Protein AF-A0A1I0A773-F1 (afdb_monomer)

Mean predicted aligned error: 16.77 Å

pLDDT: mean 76.33, std 16.15, range [25.16, 93.44]

Nearest PDB structures (foldseek):
  2jqq-assembly1_A  TM=3.056E-01  e=2.106E+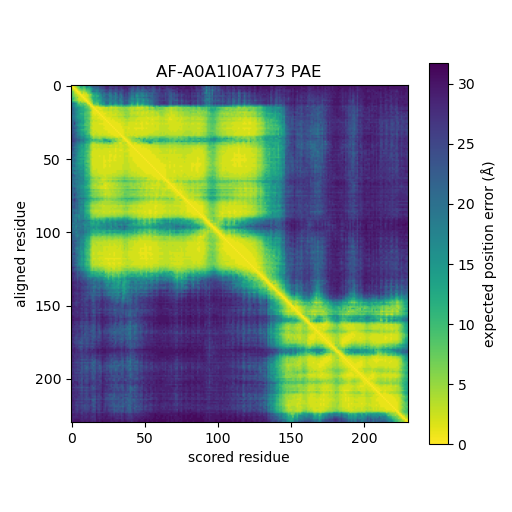00  Saccharomyces cerevisiae
  2w0g-assembly1_A  TM=3.423E-01  e=4.350E+00  Homo sapiens

Foldseek 3Di:
DDDDDDVVVVVLCQAQVSLCVQAAVLLVVLLLCCVAPVVDDRVLSSLLSVLVSLLLVLLCVVVVNPRSRPDDPVSVVVDDPVSLCCSLFPFDDDPDPPDDTDTDDPVSSVSSVVSVVSSVVSVVV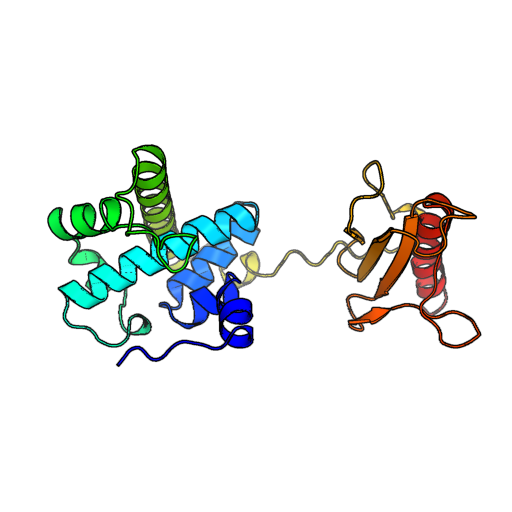CVVQVPDPVHDPVVRSPRPQQPPDQALVPFDDDDDDDCWDDTSQAKIWHWDQDPPPPQHRIWIWMDGNVVRGTDADPVRHGDTHHDPVVVSVVVSVVSVVVNVVD

Structure (mmCIF, N/CA/C/O backbone):
data_AF-A0A1I0A773-F1
#
_entry.id   AF-A0A1I0A773-F1
#
loop_
_atom_site.group_PDB
_atom_site.id
_atom_site.type_symbol
_atom_site.label_atom_id
_atom_site.label_alt_id
_atom_site.label_comp_id
_atom_site.label_asym_id
_atom_site.label_entity_id
_atom_site.label_seq_id
_atom_site.pdbx_PDB_ins_code
_atom_site.Cartn_x
_atom_site.Cartn_y
_atom_site.Cartn_z
_atom_site.occupancy
_atom_site.B_iso_or_equiv
_atom_site.auth_seq_id
_atom_site.auth_comp_id
_atom_site.auth_asym_id
_atom_site.auth_atom_id
_atom_site.pdbx_PDB_model_num
ATOM 1 N N . MET A 1 1 ? -1.274 -23.718 20.317 1.00 25.16 1 MET A N 1
ATOM 2 C CA . MET A 1 1 ? -0.763 -24.285 19.048 1.00 25.16 1 MET A CA 1
ATOM 3 C C . MET A 1 1 ? -0.714 -23.159 18.029 1.00 25.16 1 MET A C 1
ATOM 5 O O . MET A 1 1 ? -1.764 -22.684 17.625 1.00 25.16 1 MET A O 1
ATOM 9 N N . GLY A 1 2 ? 0.477 -22.640 17.722 1.00 28.80 2 GLY A N 1
ATOM 10 C CA . GLY A 1 2 ? 0.624 -21.573 16.731 1.00 28.80 2 GLY A CA 1
ATOM 11 C C . GLY A 1 2 ? 0.658 -22.174 15.332 1.00 28.80 2 GLY A C 1
ATOM 12 O O . GLY A 1 2 ? 1.587 -22.912 15.022 1.00 28.80 2 GLY A O 1
ATOM 13 N N . ILE A 1 3 ? -0.353 -21.889 14.514 1.00 32.62 3 ILE A N 1
ATOM 14 C CA . ILE A 1 3 ? -0.334 -22.192 13.080 1.00 32.62 3 ILE A CA 1
ATOM 15 C C . ILE A 1 3 ? 0.637 -21.190 12.452 1.00 32.62 3 ILE A C 1
ATOM 17 O O . ILE A 1 3 ? 0.385 -19.984 12.466 1.00 32.62 3 ILE A O 1
ATOM 21 N N . TYR A 1 4 ? 1.787 -21.667 11.982 1.00 35.19 4 TYR A N 1
ATOM 22 C CA . TYR A 1 4 ? 2.757 -20.829 11.284 1.00 35.19 4 TYR A CA 1
ATOM 23 C C . TYR A 1 4 ? 2.547 -20.965 9.782 1.00 35.19 4 TYR A C 1
ATOM 25 O O . TYR A 1 4 ? 2.546 -22.072 9.252 1.00 35.19 4 TYR A O 1
ATOM 33 N N . LEU A 1 5 ? 2.392 -19.819 9.124 1.00 29.19 5 LEU A N 1
ATOM 34 C CA . LEU A 1 5 ? 2.412 -19.703 7.673 1.00 29.19 5 LEU A CA 1
ATOM 35 C C . LEU A 1 5 ? 3.802 -20.099 7.142 1.00 29.19 5 LEU A C 1
ATOM 37 O O . LEU A 1 5 ? 4.825 -19.671 7.689 1.00 29.19 5 LEU A O 1
ATOM 41 N N . SER A 1 6 ? 3.820 -20.898 6.080 1.00 37.56 6 SER A N 1
ATOM 42 C CA . SER A 1 6 ? 5.001 -21.311 5.311 1.00 37.56 6 SER A CA 1
ATOM 43 C C . SER A 1 6 ? 5.804 -20.111 4.772 1.00 37.56 6 SER A C 1
ATOM 45 O O . SER A 1 6 ? 5.305 -18.987 4.692 1.00 37.56 6 SER A O 1
ATOM 47 N N . GLU A 1 7 ? 7.068 -20.308 4.374 1.00 36.97 7 GLU A N 1
ATOM 48 C CA . GLU A 1 7 ? 7.896 -19.224 3.806 1.00 36.97 7 GLU A CA 1
ATOM 49 C C . GLU A 1 7 ? 7.312 -18.616 2.516 1.00 36.97 7 GLU A C 1
ATOM 51 O O . GLU A 1 7 ? 7.530 -17.432 2.233 1.00 36.97 7 GLU A O 1
ATOM 56 N N . GLU A 1 8 ? 6.536 -19.392 1.757 1.00 37.19 8 GLU A N 1
ATOM 57 C CA . GLU A 1 8 ? 5.794 -18.921 0.583 1.00 37.19 8 GLU A CA 1
ATOM 58 C C . GLU A 1 8 ? 4.617 -18.026 0.986 1.00 37.19 8 GLU A C 1
ATOM 60 O O . GLU A 1 8 ? 4.485 -16.914 0.468 1.00 37.19 8 GLU A O 1
ATOM 65 N N . GLU A 1 9 ? 3.846 -18.409 2.006 1.00 34.59 9 GLU A N 1
ATOM 66 C CA . GLU A 1 9 ? 2.805 -17.554 2.591 1.00 34.59 9 GLU A CA 1
ATOM 67 C C . GLU A 1 9 ? 3.395 -16.293 3.252 1.00 34.59 9 GLU A C 1
ATOM 69 O O . GLU A 1 9 ? 2.822 -15.205 3.165 1.00 34.59 9 GLU A O 1
ATOM 74 N N . ALA A 1 10 ? 4.595 -16.380 3.835 1.00 33.66 10 ALA A N 1
ATOM 75 C CA . ALA A 1 10 ? 5.319 -15.238 4.391 1.00 33.66 10 ALA A CA 1
ATOM 76 C C . ALA A 1 10 ? 5.860 -14.271 3.317 1.00 33.66 10 ALA A C 1
ATOM 78 O O . ALA A 1 10 ? 6.050 -13.084 3.610 1.00 33.66 10 ALA A O 1
ATOM 79 N N . LYS A 1 11 ? 6.106 -14.746 2.084 1.00 38.84 11 LYS A N 1
ATOM 80 C CA . LYS A 1 11 ? 6.424 -13.905 0.913 1.00 38.84 11 LYS A CA 1
ATOM 81 C C . LYS A 1 11 ? 5.170 -13.248 0.337 1.00 38.84 11 LYS A C 1
ATOM 83 O O . LYS A 1 11 ? 5.225 -12.063 0.006 1.00 38.84 11 LYS A O 1
ATOM 88 N N . ILE A 1 12 ? 4.044 -13.963 0.299 1.00 39.88 12 ILE A N 1
ATOM 89 C CA . ILE A 1 12 ? 2.732 -13.410 -0.068 1.00 39.88 12 ILE A CA 1
ATOM 90 C C . ILE A 1 12 ? 2.338 -12.316 0.948 1.00 39.88 12 ILE A C 1
ATOM 92 O O . ILE A 1 12 ? 2.027 -11.199 0.556 1.00 39.88 12 ILE A O 1
ATOM 96 N N . SER A 1 13 ? 2.518 -12.520 2.253 1.00 43.03 13 SER A N 1
ATOM 97 C CA . SER A 1 13 ? 2.132 -11.577 3.327 1.00 43.03 13 SER A CA 1
ATOM 98 C C . SER A 1 13 ? 2.788 -10.167 3.302 1.00 43.03 13 SER A C 1
ATOM 100 O O . SER A 1 13 ? 2.460 -9.312 4.126 1.00 43.03 13 SER A O 1
ATOM 102 N N . ARG A 1 14 ? 3.726 -9.880 2.381 1.00 52.16 14 ARG A N 1
ATOM 103 C CA . ARG A 1 14 ? 4.545 -8.644 2.369 1.00 52.16 14 ARG A CA 1
ATOM 104 C C . ARG A 1 14 ? 4.164 -7.593 1.324 1.00 52.16 14 ARG A C 1
ATOM 106 O O . ARG A 1 14 ? 4.843 -6.571 1.245 1.00 52.16 14 ARG A O 1
ATOM 113 N N . THR A 1 15 ? 3.128 -7.799 0.517 1.00 67.31 15 THR A N 1
ATOM 114 C CA . THR A 1 15 ? 2.673 -6.777 -0.444 1.00 67.31 15 THR A CA 1
ATOM 115 C C . THR A 1 15 ? 1.497 -5.986 0.123 1.00 67.31 15 THR A C 1
ATOM 117 O O . THR A 1 15 ? 0.734 -6.491 0.945 1.00 67.31 15 THR A O 1
ATOM 120 N N . ILE A 1 16 ? 1.339 -4.734 -0.320 1.00 74.56 16 ILE A N 1
ATOM 121 C CA . ILE A 1 16 ? 0.194 -3.889 0.057 1.00 74.56 16 ILE A CA 1
ATOM 122 C C . ILE A 1 16 ? -1.116 -4.627 -0.247 1.00 74.56 16 ILE A C 1
ATOM 124 O O . ILE A 1 16 ? -1.954 -4.742 0.637 1.00 74.56 16 ILE A O 1
ATOM 128 N N . THR A 1 17 ? -1.229 -5.217 -1.443 1.00 75.00 17 THR A N 1
ATOM 129 C CA . THR A 1 17 ? -2.396 -5.980 -1.910 1.00 75.00 17 THR A CA 1
ATOM 130 C C . THR A 1 17 ? -2.796 -7.107 -0.958 1.00 75.00 17 THR A C 1
ATOM 132 O O . THR A 1 17 ? -3.974 -7.241 -0.630 1.00 75.00 17 THR A O 1
ATOM 135 N N . ASN A 1 18 ? -1.822 -7.878 -0.469 1.00 76.62 18 ASN A N 1
ATOM 136 C CA . ASN A 1 18 ? -2.086 -9.022 0.403 1.00 76.62 18 ASN A CA 1
ATOM 137 C C . ASN A 1 18 ? -2.428 -8.602 1.833 1.00 76.62 18 ASN A C 1
ATOM 139 O O . ASN A 1 18 ? -3.204 -9.277 2.493 1.00 76.62 18 ASN A O 1
ATOM 143 N N . ILE A 1 19 ? -1.908 -7.468 2.311 1.00 78.12 19 ILE A N 1
ATOM 144 C CA . ILE A 1 19 ? -2.363 -6.919 3.593 1.00 78.12 19 ILE A CA 1
ATOM 145 C C . ILE A 1 19 ? -3.785 -6.363 3.453 1.00 78.12 19 ILE A C 1
ATOM 147 O O . ILE A 1 19 ? -4.610 -6.560 4.340 1.00 78.12 19 ILE A O 1
ATOM 151 N N . THR A 1 20 ? -4.090 -5.674 2.351 1.00 85.06 20 THR A N 1
ATOM 152 C CA . THR A 1 20 ? -5.403 -5.044 2.155 1.00 85.06 20 THR A CA 1
ATOM 153 C C . THR A 1 20 ? -6.542 -6.038 1.944 1.00 85.06 20 THR A C 1
ATOM 155 O O . THR A 1 20 ? -7.675 -5.695 2.252 1.00 85.06 20 THR A O 1
ATOM 158 N N . SER A 1 21 ? -6.281 -7.259 1.462 1.00 85.88 21 SER A N 1
ATOM 159 C CA . SER A 1 21 ? -7.333 -8.267 1.239 1.00 85.88 21 SER A CA 1
ATOM 160 C C . SER A 1 21 ? -7.976 -8.781 2.536 1.00 85.88 21 SER A C 1
ATOM 162 O O . SER A 1 21 ? -9.145 -9.185 2.520 1.00 85.88 21 SER A O 1
ATOM 164 N N . GLU A 1 22 ? -7.233 -8.723 3.646 1.00 85.81 22 GLU A N 1
ATOM 165 C CA . GLU A 1 22 ? -7.662 -9.103 5.000 1.00 85.81 22 GLU A CA 1
ATOM 166 C C . GLU A 1 22 ? -8.337 -7.956 5.778 1.00 85.81 22 GLU A C 1
ATOM 168 O O . GLU A 1 22 ? -8.844 -8.160 6.883 1.00 85.81 22 GLU A O 1
ATOM 173 N N . LEU A 1 23 ? -8.317 -6.739 5.233 1.00 89.88 23 LEU A N 1
ATOM 174 C CA . LEU A 1 23 ? -8.816 -5.526 5.878 1.00 89.88 23 LEU A CA 1
ATOM 175 C C . LEU A 1 23 ? -10.130 -5.057 5.236 1.00 89.88 23 LEU A C 1
ATOM 177 O O . LEU A 1 23 ? -10.481 -5.524 4.150 1.00 89.88 23 LEU A O 1
ATOM 181 N N . PRO A 1 24 ? -10.870 -4.139 5.886 1.00 91.88 24 PRO A N 1
ATOM 182 C CA . PRO A 1 24 ? -12.026 -3.503 5.264 1.00 91.88 24 PRO A CA 1
ATOM 183 C C . PRO A 1 24 ? -11.660 -2.836 3.934 1.00 91.88 24 PRO A C 1
ATOM 185 O O . PRO A 1 24 ? -10.572 -2.268 3.797 1.00 91.88 24 PRO A O 1
ATOM 188 N N . ASP A 1 25 ? -12.589 -2.851 2.977 1.00 87.06 25 ASP A N 1
ATOM 189 C CA . ASP A 1 25 ? -12.351 -2.383 1.601 1.00 87.06 25 ASP A CA 1
ATOM 190 C C . ASP A 1 25 ? -11.880 -0.919 1.539 1.00 87.06 25 ASP A C 1
ATOM 192 O O . ASP A 1 25 ? -11.098 -0.531 0.670 1.00 87.06 25 ASP A O 1
ATOM 196 N N . THR A 1 26 ? -12.258 -0.112 2.533 1.00 89.75 26 THR A N 1
ATOM 197 C CA . THR A 1 26 ? -11.796 1.272 2.694 1.00 89.75 26 THR A CA 1
ATOM 198 C C . THR A 1 26 ? -10.276 1.396 2.828 1.00 89.75 26 THR A C 1
ATOM 200 O O . THR A 1 26 ? -9.716 2.416 2.430 1.00 89.75 26 THR A O 1
ATOM 203 N N . VAL A 1 27 ? -9.582 0.376 3.346 1.00 90.69 27 VAL A N 1
ATOM 204 C CA . VAL A 1 27 ? -8.112 0.365 3.436 1.00 90.69 27 VAL A CA 1
ATOM 205 C C . VAL A 1 27 ? -7.477 0.090 2.071 1.00 90.69 27 VAL A C 1
ATOM 207 O O . VAL A 1 27 ? -6.445 0.680 1.744 1.00 90.69 27 VAL A O 1
ATOM 210 N N . ALA A 1 28 ? -8.096 -0.764 1.250 1.00 87.00 28 ALA A N 1
ATOM 211 C CA . ALA A 1 28 ? -7.651 -0.999 -0.122 1.00 87.00 28 ALA A CA 1
ATOM 212 C C . ALA A 1 28 ? -7.799 0.272 -0.973 1.00 87.00 28 ALA A C 1
ATOM 214 O O . ALA A 1 28 ? -6.878 0.640 -1.706 1.00 87.00 28 ALA A O 1
ATOM 215 N N . ASP A 1 29 ? -8.920 0.981 -0.827 1.00 85.94 29 ASP A N 1
ATOM 216 C CA . ASP A 1 29 ? -9.130 2.252 -1.520 1.00 85.94 29 ASP A CA 1
ATOM 217 C C . ASP A 1 29 ? -8.181 3.350 -1.019 1.00 85.94 29 ASP A C 1
ATOM 219 O O . ASP A 1 29 ? -7.644 4.112 -1.822 1.00 85.94 29 ASP A O 1
ATOM 223 N N . PHE A 1 30 ? -7.898 3.396 0.287 1.00 90.50 30 PHE A N 1
ATOM 224 C CA . PHE A 1 30 ? -6.894 4.301 0.850 1.00 90.50 30 PHE A CA 1
ATOM 225 C C . PHE A 1 30 ? -5.499 4.058 0.261 1.00 90.50 30 PHE A C 1
ATOM 227 O O . PHE A 1 30 ? -4.795 5.006 -0.091 1.00 90.50 30 PHE A O 1
ATOM 234 N N . ALA A 1 31 ? -5.094 2.792 0.120 1.00 84.88 31 ALA A N 1
ATOM 235 C CA . ALA A 1 31 ? -3.809 2.447 -0.478 1.00 84.88 31 ALA A CA 1
ATOM 236 C C . ALA A 1 31 ? -3.709 2.945 -1.930 1.00 84.88 31 ALA A C 1
ATOM 238 O O . ALA A 1 31 ? -2.700 3.553 -2.295 1.00 84.88 31 ALA A O 1
ATOM 239 N N . LYS A 1 32 ? -4.778 2.768 -2.719 1.00 81.12 32 LYS A N 1
ATOM 240 C CA . LYS A 1 32 ? -4.876 3.305 -4.086 1.00 81.12 32 LYS A CA 1
ATOM 241 C C . LYS A 1 32 ? -4.828 4.833 -4.100 1.00 81.12 32 LYS A C 1
ATOM 243 O O . LYS A 1 32 ? -4.071 5.403 -4.877 1.00 81.12 32 LYS A O 1
ATOM 248 N N . TYR A 1 33 ? -5.568 5.501 -3.215 1.00 83.44 33 TYR A N 1
ATOM 249 C CA . TYR A 1 33 ? -5.540 6.962 -3.086 1.00 83.44 33 TYR A CA 1
ATOM 250 C C . TYR A 1 33 ? -4.122 7.480 -2.804 1.00 83.44 33 TYR A C 1
ATOM 252 O O . TYR A 1 33 ? -3.647 8.414 -3.452 1.00 83.44 33 TYR A O 1
ATOM 260 N N . MET A 1 34 ? -3.395 6.842 -1.883 1.00 81.00 34 MET A N 1
ATOM 261 C CA . MET A 1 34 ? -2.020 7.245 -1.592 1.00 81.00 34 MET A CA 1
ATOM 262 C C . MET A 1 34 ? -1.060 7.024 -2.765 1.00 81.00 34 MET A C 1
ATOM 264 O O . MET A 1 34 ? -0.117 7.801 -2.922 1.00 81.00 34 MET A O 1
ATOM 268 N N . GLU A 1 35 ? -1.281 5.986 -3.570 1.00 75.12 35 GLU A N 1
ATOM 269 C CA . GLU A 1 35 ? -0.479 5.688 -4.758 1.00 75.12 35 GLU A CA 1
ATOM 270 C C . GLU A 1 35 ? -0.751 6.676 -5.902 1.00 75.12 35 GLU A C 1
ATOM 272 O O . GLU A 1 35 ? 0.184 7.259 -6.463 1.00 75.12 35 GLU A O 1
ATOM 277 N N . PHE A 1 36 ? -2.024 6.895 -6.230 1.00 68.38 36 PHE A N 1
ATOM 278 C CA . PHE A 1 36 ? -2.420 7.587 -7.456 1.00 68.38 36 PHE A CA 1
ATOM 279 C C . PHE A 1 36 ? -2.680 9.082 -7.276 1.00 68.38 36 PHE A C 1
ATOM 281 O O . PHE A 1 36 ? -2.347 9.840 -8.184 1.00 68.38 36 PHE A O 1
ATOM 288 N N . GLU A 1 37 ? -3.188 9.512 -6.119 1.00 65.75 37 GLU A N 1
ATOM 289 C CA . GLU A 1 37 ? -3.578 10.911 -5.873 1.00 65.75 37 GLU A CA 1
ATOM 290 C C . GLU A 1 37 ? -2.551 11.654 -5.007 1.00 65.75 37 GLU A C 1
ATOM 292 O O . GLU A 1 37 ? -2.185 12.791 -5.292 1.00 65.75 37 GLU A O 1
ATOM 297 N N . ASN A 1 38 ? -2.013 10.997 -3.973 1.00 68.50 38 ASN A N 1
ATOM 298 C CA . ASN A 1 38 ? -1.002 11.594 -3.083 1.00 68.50 38 ASN A CA 1
ATOM 299 C C . ASN A 1 38 ? 0.448 11.230 -3.483 1.00 68.50 38 ASN A C 1
ATOM 301 O O . ASN A 1 38 ? 1.406 11.627 -2.813 1.00 68.50 38 ASN A O 1
ATOM 305 N N . HIS A 1 39 ? 0.616 10.457 -4.565 1.00 71.94 39 HIS A N 1
ATOM 306 C CA . HIS A 1 39 ? 1.899 10.065 -5.167 1.00 71.94 39 HIS A CA 1
ATOM 307 C C . HIS A 1 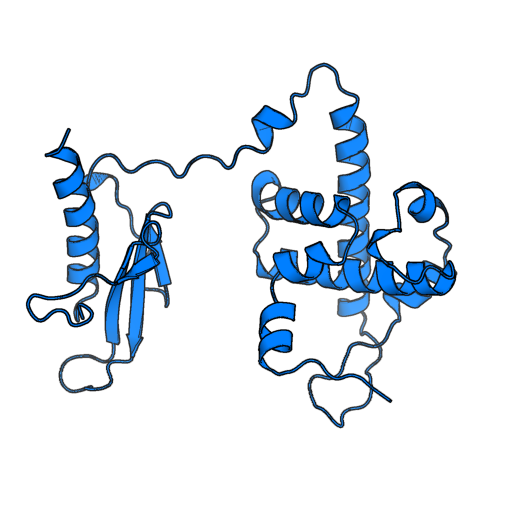39 ? 2.964 9.594 -4.158 1.00 71.94 39 HIS A C 1
ATOM 309 O O . HIS A 1 39 ? 4.158 9.897 -4.280 1.00 71.94 39 HIS A O 1
ATOM 315 N N . LYS A 1 40 ? 2.548 8.858 -3.123 1.00 76.75 40 LYS A N 1
ATOM 316 C CA . LYS A 1 40 ? 3.465 8.330 -2.112 1.00 76.75 40 LYS A CA 1
ATOM 317 C C . LYS A 1 40 ? 4.237 7.132 -2.660 1.00 76.75 40 LYS A C 1
ATOM 319 O O . LYS A 1 40 ? 3.759 6.360 -3.483 1.00 76.75 40 LYS A O 1
ATOM 324 N N . LYS A 1 41 ? 5.465 6.950 -2.169 1.00 76.94 41 LYS A N 1
ATOM 325 C CA . LYS A 1 41 ? 6.296 5.787 -2.515 1.00 76.94 41 LYS A CA 1
ATOM 326 C C . LYS A 1 41 ? 5.671 4.509 -1.950 1.00 76.94 41 LYS A C 1
ATOM 328 O O . LYS A 1 41 ? 5.258 4.504 -0.793 1.00 76.94 41 LYS A O 1
ATOM 333 N N . LEU A 1 42 ? 5.729 3.405 -2.697 1.00 73.75 42 LEU A N 1
ATOM 334 C CA . LEU A 1 42 ? 5.212 2.093 -2.268 1.00 73.75 42 LEU A CA 1
ATOM 335 C C . LEU A 1 42 ? 5.720 1.653 -0.886 1.00 73.75 42 LEU A C 1
ATOM 337 O O . LEU A 1 42 ? 4.956 1.116 -0.094 1.00 73.75 42 LEU A O 1
ATOM 341 N N . SER A 1 43 ? 6.986 1.924 -0.555 1.00 74.81 43 SER A N 1
ATOM 342 C CA . SER A 1 43 ? 7.547 1.603 0.766 1.00 74.81 43 SER A CA 1
ATOM 343 C C . SER A 1 43 ? 6.828 2.324 1.909 1.00 74.81 43 SER A C 1
ATOM 345 O O . SER A 1 43 ? 6.643 1.754 2.979 1.00 74.81 43 SER A O 1
ATOM 347 N N . TYR A 1 44 ? 6.414 3.569 1.669 1.00 80.81 44 TYR A N 1
ATOM 348 C CA . TYR A 1 44 ? 5.670 4.376 2.628 1.00 80.81 44 TYR A CA 1
ATOM 349 C C . TYR A 1 44 ? 4.220 3.899 2.739 1.00 80.81 44 TYR A C 1
ATOM 351 O O . TYR A 1 44 ? 3.712 3.723 3.841 1.00 80.81 44 TYR A O 1
ATOM 359 N N . ILE A 1 45 ? 3.586 3.602 1.599 1.00 81.56 45 ILE A N 1
ATOM 360 C CA . ILE A 1 45 ? 2.224 3.050 1.559 1.00 81.56 45 ILE A CA 1
ATOM 361 C C . ILE A 1 45 ? 2.162 1.734 2.339 1.00 81.56 45 ILE A C 1
ATOM 363 O O . ILE A 1 45 ? 1.278 1.548 3.172 1.00 81.56 45 ILE A O 1
ATOM 367 N N . TYR A 1 46 ? 3.143 0.856 2.131 1.00 84.19 46 TYR A N 1
ATOM 368 C CA . TYR A 1 46 ? 3.279 -0.393 2.871 1.00 84.19 46 TYR A CA 1
ATOM 369 C C . TYR A 1 46 ? 3.392 -0.172 4.384 1.00 84.19 46 TYR A C 1
ATOM 371 O O . TYR A 1 46 ? 2.717 -0.856 5.154 1.00 84.19 46 TYR A O 1
ATOM 379 N N . GLU A 1 47 ? 4.214 0.784 4.827 1.00 85.81 47 GLU A N 1
ATOM 380 C CA . GLU A 1 47 ? 4.345 1.103 6.251 1.00 85.81 47 GLU A CA 1
ATOM 381 C C . GLU A 1 47 ? 3.016 1.580 6.850 1.00 85.81 47 GLU A C 1
ATOM 383 O O . GLU A 1 47 ? 2.599 1.067 7.892 1.00 85.81 47 GLU A O 1
ATOM 388 N N . CYS A 1 48 ? 2.316 2.490 6.166 1.00 89.31 48 CYS A N 1
ATOM 389 C CA . CYS A 1 48 ? 1.015 2.982 6.609 1.00 89.31 48 CYS A CA 1
ATOM 390 C C . CYS A 1 48 ? -0.027 1.866 6.686 1.00 89.31 48 CYS A C 1
ATOM 392 O O . CYS A 1 48 ? -0.674 1.712 7.718 1.00 89.31 48 CYS A O 1
ATOM 394 N N . VAL A 1 49 ? -0.159 1.049 5.638 1.00 90.88 49 VAL A N 1
ATOM 395 C CA . VAL A 1 49 ? -1.124 -0.062 5.595 1.00 90.88 49 VAL A CA 1
ATOM 396 C C . VAL A 1 49 ? -0.816 -1.103 6.674 1.00 90.88 49 VAL A C 1
ATOM 398 O O . VAL A 1 49 ? -1.728 -1.596 7.335 1.00 90.88 49 VAL A O 1
ATOM 401 N N . ARG A 1 50 ? 0.464 -1.391 6.939 1.00 89.25 50 ARG A N 1
ATOM 402 C CA . ARG A 1 50 ? 0.865 -2.280 8.039 1.00 89.25 50 ARG A CA 1
ATOM 403 C C . ARG A 1 50 ? 0.489 -1.707 9.409 1.00 89.25 50 ARG A C 1
ATOM 405 O O . ARG A 1 50 ? 0.035 -2.453 10.272 1.00 89.25 50 ARG A O 1
ATOM 412 N N . ASN A 1 51 ? 0.679 -0.405 9.615 1.00 91.44 51 ASN A N 1
ATOM 413 C CA . ASN A 1 51 ? 0.274 0.266 10.851 1.00 91.44 51 ASN A CA 1
ATOM 414 C C . ASN A 1 51 ? -1.259 0.258 11.007 1.00 91.44 51 ASN A C 1
ATOM 416 O O . ASN A 1 51 ? -1.759 -0.047 12.085 1.00 91.44 51 ASN A O 1
ATOM 420 N N . ILE A 1 52 ? -2.005 0.485 9.922 1.00 93.31 52 ILE A N 1
ATOM 421 C CA . ILE A 1 52 ? -3.474 0.400 9.904 1.00 93.31 52 ILE A CA 1
ATOM 422 C C . ILE A 1 52 ? -3.947 -1.027 10.216 1.00 93.31 52 ILE A C 1
ATOM 424 O O . ILE A 1 52 ? -4.876 -1.195 11.000 1.00 93.31 52 ILE A O 1
ATOM 428 N N . ARG A 1 53 ? -3.279 -2.067 9.696 1.00 91.62 53 ARG A N 1
ATOM 429 C CA . ARG A 1 53 ? -3.582 -3.466 10.049 1.00 91.62 53 ARG A CA 1
ATOM 430 C C . ARG A 1 53 ? -3.492 -3.700 11.556 1.00 91.62 53 ARG A C 1
ATOM 432 O O . ARG A 1 53 ? -4.404 -4.280 12.132 1.00 91.62 53 ARG A O 1
ATOM 439 N N . LEU A 1 54 ? -2.415 -3.229 12.189 1.00 90.69 54 LEU A N 1
ATOM 440 C CA . LEU A 1 54 ? -2.233 -3.342 13.639 1.00 90.69 54 LEU A CA 1
ATOM 441 C C . LEU A 1 54 ? -3.346 -2.616 14.406 1.00 90.69 54 LEU A C 1
ATOM 443 O O . LEU A 1 54 ? -3.859 -3.143 15.388 1.00 90.69 54 LEU A O 1
ATOM 447 N N . PHE A 1 55 ? -3.730 -1.423 13.950 1.00 92.88 55 PHE A N 1
ATOM 448 C CA . PHE A 1 55 ? -4.849 -0.688 14.535 1.00 92.88 55 PHE A CA 1
ATOM 449 C C . PHE A 1 55 ? -6.145 -1.507 14.489 1.00 92.88 55 PHE A C 1
ATOM 451 O O . PHE A 1 55 ? -6.791 -1.696 15.516 1.00 92.88 55 PHE A O 1
ATOM 458 N N . TYR A 1 56 ? -6.483 -2.057 13.324 1.00 92.31 56 TYR A N 1
ATOM 459 C CA . TYR A 1 56 ? -7.680 -2.871 13.150 1.00 92.31 56 TYR A CA 1
ATOM 460 C C . TYR A 1 56 ? -7.643 -4.190 13.938 1.00 92.31 56 TYR A C 1
ATOM 462 O O . TYR A 1 56 ? -8.682 -4.618 14.423 1.00 92.31 56 TYR A O 1
ATOM 470 N N . GLN A 1 57 ? -6.471 -4.809 14.120 1.00 90.81 57 GLN A N 1
ATOM 471 C CA . GLN A 1 57 ? -6.304 -5.980 14.997 1.00 90.81 57 GLN A CA 1
ATOM 472 C C . GLN A 1 57 ? -6.636 -5.656 16.455 1.00 90.81 57 GLN A C 1
ATOM 474 O O . GLN A 1 57 ? -7.296 -6.437 17.134 1.00 90.81 57 GLN A O 1
ATOM 479 N N . ILE A 1 58 ? -6.186 -4.497 16.933 1.00 90.94 58 ILE A N 1
ATOM 480 C CA . ILE A 1 58 ? -6.461 -4.050 18.299 1.00 90.94 58 ILE A CA 1
ATOM 481 C C . ILE A 1 58 ? -7.934 -3.692 18.435 1.00 90.94 58 ILE A C 1
ATOM 483 O O . ILE A 1 58 ? -8.586 -4.176 19.348 1.00 90.94 58 ILE A O 1
ATOM 487 N N . LEU A 1 59 ? -8.487 -2.937 17.487 1.00 91.38 59 LEU A N 1
ATOM 488 C CA . LEU A 1 59 ? -9.905 -2.597 17.491 1.00 91.38 59 LEU A CA 1
ATOM 489 C C . LEU A 1 59 ? -10.797 -3.850 17.457 1.00 91.38 59 LEU A C 1
ATOM 491 O O . LEU A 1 59 ? -11.765 -3.921 18.203 1.00 91.38 59 LEU A O 1
ATOM 495 N N . ALA A 1 60 ? -10.445 -4.856 16.651 1.00 91.38 60 ALA A N 1
ATOM 496 C CA . ALA A 1 60 ? -11.127 -6.150 16.613 1.00 91.38 60 ALA A CA 1
ATOM 497 C C . ALA A 1 60 ? -11.125 -6.837 17.983 1.00 91.38 60 ALA A C 1
ATOM 499 O O . ALA A 1 60 ? -12.175 -7.249 18.469 1.00 91.38 60 ALA A O 1
ATOM 500 N N . SER A 1 61 ? -9.957 -6.891 18.630 1.00 90.56 61 SER A N 1
ATOM 501 C CA . SER A 1 61 ? -9.802 -7.482 19.960 1.00 90.56 61 SER A CA 1
ATOM 502 C C . SER A 1 61 ? -10.621 -6.752 21.026 1.00 90.56 61 SER A C 1
ATOM 504 O O . SER A 1 61 ? -11.198 -7.403 21.889 1.00 90.56 61 SER A O 1
ATOM 506 N N . GLU A 1 62 ? -10.669 -5.420 20.986 1.00 90.81 62 GLU A N 1
ATOM 507 C CA . GLU A 1 62 ? -11.402 -4.615 21.974 1.00 90.81 62 GLU A CA 1
ATOM 508 C C . GLU A 1 62 ? -12.920 -4.687 21.770 1.00 90.81 62 GLU A C 1
ATOM 510 O O . GLU A 1 62 ? -13.677 -4.562 22.727 1.00 90.81 62 GLU A O 1
ATOM 515 N N . LEU A 1 63 ? -13.368 -4.914 20.532 1.00 89.50 63 LEU A N 1
ATOM 516 C CA . LEU A 1 63 ? -14.784 -5.049 20.187 1.00 89.50 63 LEU A CA 1
ATOM 517 C C . LEU A 1 63 ? -15.283 -6.503 20.186 1.00 89.50 63 LEU A C 1
ATOM 519 O O . LEU A 1 63 ? -16.471 -6.725 19.966 1.00 89.50 63 LEU A O 1
ATOM 523 N N . GLY A 1 64 ? -14.405 -7.489 20.402 1.00 89.94 64 GLY A N 1
ATOM 524 C CA . GLY A 1 64 ? -14.759 -8.911 20.341 1.00 89.94 64 GLY A CA 1
ATOM 525 C C . GLY A 1 64 ? -15.168 -9.382 18.940 1.00 89.94 64 GLY A C 1
ATOM 526 O O . GLY A 1 64 ? -16.066 -10.208 18.806 1.00 89.94 64 GLY A O 1
ATOM 527 N N . ILE A 1 65 ? -14.551 -8.828 17.891 1.00 90.50 65 ILE A N 1
ATOM 528 C CA . ILE A 1 65 ? -14.837 -9.163 16.490 1.00 90.50 65 ILE A CA 1
ATOM 529 C C . ILE A 1 65 ? -13.737 -10.086 15.959 1.00 90.50 65 ILE A C 1
ATOM 531 O O . ILE A 1 65 ? -12.583 -9.678 15.863 1.00 90.50 65 ILE A O 1
ATOM 535 N N . ASP A 1 66 ? -14.093 -11.301 15.540 1.00 84.44 66 ASP A N 1
ATOM 536 C CA . ASP A 1 66 ? -13.114 -12.288 15.053 1.00 84.44 66 ASP A CA 1
ATOM 537 C C . ASP A 1 66 ? -12.519 -11.919 13.685 1.00 84.44 66 ASP A C 1
ATOM 539 O O . ASP A 1 66 ? -11.317 -12.047 13.440 1.00 84.44 66 ASP A O 1
ATOM 543 N N . ALA A 1 67 ? -13.362 -11.442 12.766 1.00 86.50 67 ALA A N 1
ATOM 544 C CA . ALA A 1 67 ? -12.956 -11.099 11.411 1.00 86.50 67 ALA A CA 1
ATOM 545 C C . ALA A 1 67 ? -12.711 -9.592 11.283 1.00 86.50 67 ALA A C 1
ATOM 547 O O . ALA A 1 67 ? -13.650 -8.806 11.180 1.00 86.50 67 ALA A O 1
ATOM 548 N N . ILE A 1 68 ? -11.442 -9.185 11.188 1.00 87.12 68 ILE A N 1
ATOM 549 C CA . ILE A 1 68 ? -11.037 -7.775 11.027 1.00 87.12 68 ILE A CA 1
ATOM 550 C C . ILE A 1 68 ? -11.774 -7.080 9.868 1.00 87.12 68 ILE A C 1
ATOM 552 O O . ILE A 1 68 ? -12.150 -5.911 9.958 1.00 87.12 68 ILE A O 1
ATOM 556 N N . LYS A 1 69 ? -12.016 -7.813 8.781 1.00 89.38 69 LYS A N 1
ATOM 557 C CA . LYS A 1 69 ? -12.723 -7.321 7.597 1.00 89.38 69 LYS A CA 1
ATOM 558 C C . LYS A 1 69 ? -14.176 -6.902 7.868 1.00 89.38 69 LYS A C 1
ATOM 560 O O . LYS A 1 69 ? -14.710 -6.087 7.124 1.00 89.38 69 LYS A O 1
ATOM 565 N N . ALA A 1 70 ? -14.799 -7.405 8.936 1.00 87.31 70 ALA A N 1
ATOM 566 C CA . ALA A 1 70 ? -16.154 -7.026 9.341 1.00 87.31 70 ALA A CA 1
ATOM 567 C C . ALA A 1 70 ? -16.224 -5.636 10.007 1.00 87.31 70 ALA A C 1
ATOM 569 O O . ALA A 1 70 ? -17.313 -5.093 10.209 1.00 87.31 70 ALA A O 1
ATOM 570 N N . ILE A 1 71 ? -15.079 -5.025 10.333 1.00 87.06 71 ILE A N 1
ATOM 571 C CA . ILE A 1 71 ? -15.028 -3.711 10.977 1.00 87.06 71 ILE A CA 1
ATOM 572 C C . ILE A 1 71 ? -15.361 -2.609 9.961 1.00 87.06 71 ILE A C 1
ATOM 574 O O . ILE A 1 71 ? -14.496 -2.063 9.278 1.00 87.06 71 ILE A O 1
ATOM 578 N N . GLY A 1 72 ? -16.643 -2.253 9.889 1.00 84.25 72 GLY A N 1
ATOM 579 C CA . GLY A 1 72 ? -17.132 -1.103 9.122 1.00 84.25 72 GLY A CA 1
ATOM 580 C C . GLY A 1 72 ? -16.894 0.261 9.790 1.00 84.25 72 GLY A C 1
ATOM 581 O O . GLY A 1 72 ? -16.455 0.352 10.936 1.00 84.25 72 GLY A O 1
ATOM 582 N N . LEU A 1 73 ? -17.265 1.337 9.083 1.00 82.44 73 LEU A N 1
ATOM 583 C CA . LEU A 1 73 ? -17.092 2.731 9.528 1.00 82.44 73 LEU A CA 1
ATOM 584 C C . LEU A 1 73 ? -17.759 3.046 10.878 1.00 82.44 73 LEU A C 1
ATOM 586 O O . LEU A 1 73 ? -17.240 3.863 11.631 1.00 82.44 73 LEU A O 1
ATOM 590 N N . VAL A 1 74 ? -18.873 2.384 11.204 1.00 83.44 74 VAL A N 1
ATOM 591 C CA . VAL A 1 74 ? -19.594 2.560 12.481 1.00 83.44 74 VAL A CA 1
ATOM 592 C C . VAL A 1 74 ? -18.784 2.112 13.699 1.00 83.44 74 VAL A C 1
ATOM 594 O O . VAL A 1 74 ? -18.997 2.600 14.799 1.00 83.44 74 VAL A O 1
ATOM 597 N N . HIS A 1 75 ? -17.823 1.207 13.522 1.00 86.44 75 HIS A N 1
ATOM 598 C CA . HIS A 1 75 ? -16.954 0.771 14.613 1.00 86.44 75 HIS A CA 1
ATOM 599 C C . HIS A 1 75 ? -15.821 1.772 14.862 1.00 86.44 75 HIS A C 1
ATOM 601 O O . HIS A 1 75 ? -15.324 1.879 15.979 1.00 86.44 75 HIS A O 1
ATOM 607 N N . LEU A 1 76 ? -15.436 2.548 13.841 1.00 84.38 76 LEU A N 1
ATOM 608 C CA . LEU A 1 76 ? -14.388 3.566 13.953 1.00 84.38 76 LEU A CA 1
ATOM 609 C C . LEU A 1 76 ? -14.803 4.756 14.829 1.00 84.38 76 LEU A C 1
ATOM 611 O O . LEU A 1 76 ? -13.928 5.496 15.279 1.00 84.38 76 LEU A O 1
ATOM 615 N N . SER A 1 77 ? -16.105 4.938 15.086 1.00 79.12 77 SER A N 1
ATOM 616 C CA . SER A 1 77 ? -16.608 5.922 16.054 1.00 79.12 77 SER A CA 1
ATOM 617 C C . SER A 1 77 ? -16.509 5.465 17.510 1.00 79.12 77 SER A C 1
ATOM 619 O O . SER A 1 77 ? -16.623 6.304 18.395 1.00 79.12 77 SER A O 1
ATOM 621 N N . ASN A 1 78 ? -16.233 4.183 17.775 1.00 78.44 78 ASN A N 1
ATOM 622 C CA . ASN A 1 78 ? -16.046 3.650 19.133 1.00 78.44 78 ASN A CA 1
ATOM 623 C C . ASN A 1 78 ? -14.591 3.782 19.620 1.00 78.44 78 ASN A C 1
ATOM 625 O O . ASN A 1 78 ? -14.151 3.050 20.504 1.00 78.44 78 ASN A O 1
ATOM 629 N N . LEU A 1 79 ? -13.813 4.680 19.012 1.00 82.44 79 LEU A N 1
ATOM 630 C CA . LEU A 1 79 ? -12.409 4.873 19.340 1.00 82.44 79 LEU A CA 1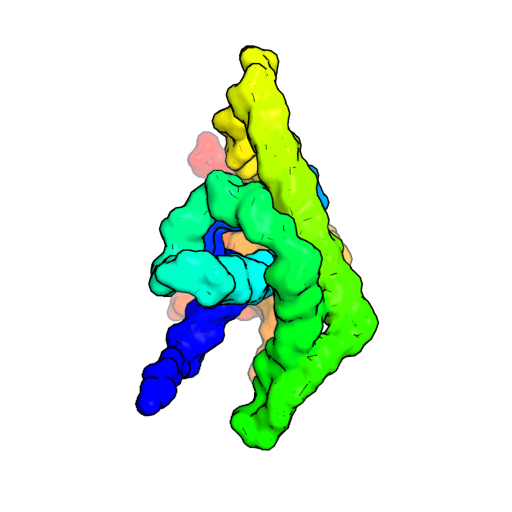
ATOM 631 C C . LEU A 1 79 ? -12.271 5.583 20.694 1.00 82.44 79 LEU A C 1
ATOM 633 O O . LEU A 1 79 ? -12.570 6.772 20.802 1.00 82.44 79 LEU A O 1
ATOM 637 N N . THR A 1 80 ? -11.768 4.880 21.706 1.00 87.94 80 THR A N 1
ATOM 638 C CA . THR A 1 80 ? -11.430 5.485 23.001 1.00 87.94 80 THR A CA 1
ATOM 639 C C . THR A 1 80 ? -9.930 5.806 23.095 1.00 87.94 80 THR A C 1
ATOM 641 O O . THR A 1 80 ? -9.120 5.230 22.351 1.00 87.94 80 THR A O 1
ATOM 644 N N . PRO A 1 81 ? -9.516 6.715 24.000 1.00 88.56 81 PRO A N 1
ATOM 645 C CA . PRO A 1 81 ? -8.101 6.984 24.258 1.00 88.56 81 PRO A CA 1
ATOM 646 C C . PRO A 1 81 ? -7.293 5.728 24.616 1.00 88.56 81 PRO A C 1
ATOM 648 O O . PRO A 1 81 ? -6.138 5.611 24.211 1.00 88.56 81 PRO A O 1
ATOM 651 N N . GLU A 1 82 ? -7.901 4.765 25.310 1.00 89.88 82 GLU A N 1
ATOM 652 C CA . GLU A 1 82 ? -7.265 3.509 25.725 1.00 89.88 82 GLU A CA 1
ATOM 653 C C . GLU A 1 82 ? -6.965 2.607 24.524 1.00 89.88 82 GLU A C 1
ATOM 655 O O . GLU A 1 82 ? -5.876 2.038 24.433 1.00 89.88 82 GLU A O 1
ATOM 660 N N . ILE A 1 83 ? -7.892 2.516 23.563 1.00 89.69 83 ILE A N 1
ATOM 661 C CA . ILE A 1 83 ? -7.676 1.782 22.305 1.00 89.69 83 ILE A CA 1
ATOM 662 C C . ILE A 1 83 ? -6.522 2.420 21.526 1.00 89.69 83 ILE A C 1
ATOM 664 O O . ILE A 1 83 ? -5.652 1.722 20.993 1.00 89.69 83 ILE A O 1
ATOM 668 N N . LEU A 1 84 ? -6.484 3.755 21.484 1.00 89.31 84 LEU A N 1
ATOM 669 C CA . LEU A 1 84 ? -5.420 4.488 20.808 1.00 89.31 84 LEU A CA 1
ATOM 670 C C . LEU A 1 84 ? -4.063 4.284 21.494 1.00 89.31 84 LEU A C 1
ATOM 672 O O . LEU A 1 84 ? -3.059 4.097 20.801 1.00 89.31 84 LEU A O 1
ATOM 676 N N . ASP A 1 85 ? -4.016 4.283 22.826 1.00 89.19 85 ASP A N 1
ATOM 677 C CA . ASP A 1 85 ? -2.780 4.029 23.566 1.00 89.19 85 ASP A CA 1
ATOM 678 C C . ASP A 1 85 ? -2.286 2.592 23.360 1.00 89.19 85 ASP A C 1
ATOM 680 O O . ASP A 1 85 ? -1.124 2.398 22.993 1.00 89.19 85 ASP A O 1
ATOM 684 N N . LYS A 1 86 ? -3.177 1.592 23.443 1.00 90.31 86 LYS A N 1
ATOM 685 C CA . LYS A 1 86 ? -2.858 0.193 23.105 1.00 90.31 86 LYS A CA 1
ATOM 686 C C . LYS A 1 86 ? -2.278 0.080 21.696 1.00 90.31 86 LYS A C 1
ATOM 688 O O . LYS A 1 86 ? -1.250 -0.570 21.499 1.00 90.31 86 LYS A O 1
ATOM 693 N N . TYR A 1 87 ? -2.876 0.761 20.719 1.00 92.06 87 TYR A N 1
ATOM 694 C CA . TYR A 1 87 ? -2.370 0.807 19.347 1.00 92.06 87 TYR A CA 1
ATOM 695 C C . TYR A 1 87 ? -0.970 1.409 19.235 1.00 92.06 87 TYR A C 1
ATOM 697 O O . TYR A 1 87 ? -0.052 0.804 18.664 1.00 92.06 87 TYR A O 1
ATOM 705 N N . VAL A 1 88 ? -0.774 2.598 19.792 1.00 91.56 88 VAL A N 1
ATOM 706 C CA . VAL A 1 88 ? 0.498 3.310 19.677 1.00 91.56 88 VAL A CA 1
ATOM 707 C C . VAL A 1 88 ? 1.601 2.589 20.456 1.00 91.56 88 VAL A C 1
ATOM 709 O O . VAL A 1 88 ? 2.739 2.559 19.985 1.00 91.56 88 VAL A O 1
ATOM 712 N N . SER A 1 89 ? 1.264 1.936 21.568 1.00 88.50 89 SER A N 1
ATOM 713 C CA . SER A 1 89 ? 2.198 1.256 22.471 1.00 88.50 89 SER A CA 1
ATOM 714 C C . SER A 1 89 ? 2.422 -0.229 22.155 1.00 88.50 89 SER A C 1
ATOM 716 O O . SER A 1 89 ? 3.349 -0.822 22.704 1.00 88.50 89 SER A O 1
ATOM 718 N N . SER A 1 90 ? 1.661 -0.825 21.227 1.00 87.12 90 SER A N 1
ATOM 719 C CA . SER A 1 90 ? 1.761 -2.258 20.908 1.00 87.12 90 SER A CA 1
ATOM 720 C C . SER A 1 90 ? 3.184 -2.678 20.477 1.00 87.12 90 SER A C 1
ATOM 722 O O . SER A 1 90 ? 3.788 -2.009 19.626 1.00 87.12 90 SER A O 1
ATOM 724 N N . PRO A 1 91 ? 3.764 -3.760 21.026 1.00 81.62 91 PRO A N 1
ATOM 725 C CA . PRO A 1 91 ? 5.110 -4.202 20.672 1.00 81.62 91 PRO A CA 1
ATOM 726 C C . PRO A 1 91 ? 5.252 -4.526 19.181 1.00 81.62 91 PRO A C 1
ATOM 728 O O . PRO A 1 91 ? 4.333 -5.024 18.535 1.00 81.62 91 PRO A O 1
ATOM 731 N N . SER A 1 92 ? 6.426 -4.257 18.611 1.00 69.00 92 SER A N 1
ATOM 732 C CA . SER A 1 92 ? 6.706 -4.675 17.230 1.00 69.00 92 SER A CA 1
ATOM 733 C C . SER A 1 92 ? 7.204 -6.117 17.194 1.00 69.00 92 SER A C 1
ATOM 735 O O . SER A 1 92 ? 7.988 -6.523 18.054 1.00 69.00 92 SER A O 1
ATOM 737 N N . LYS A 1 93 ? 6.801 -6.879 16.165 1.00 66.06 93 LYS A N 1
ATOM 738 C CA . LYS A 1 93 ? 7.314 -8.239 15.960 1.00 66.06 93 LYS A CA 1
ATOM 739 C C . LYS A 1 93 ? 8.845 -8.190 15.814 1.00 66.06 93 LYS A C 1
ATOM 741 O O . LYS A 1 93 ? 9.345 -7.438 14.969 1.00 66.06 93 LYS A O 1
ATOM 746 N N . PRO A 1 94 ? 9.594 -8.971 16.606 1.00 59.47 94 PRO A N 1
ATOM 747 C CA . PRO A 1 94 ? 11.043 -8.997 16.517 1.00 59.47 94 PRO A CA 1
ATOM 748 C C . PRO A 1 94 ? 11.498 -9.530 15.153 1.00 59.47 94 PRO A C 1
ATOM 750 O O . PRO A 1 94 ? 10.880 -10.420 14.571 1.00 59.47 94 PRO A O 1
ATOM 753 N N . LYS A 1 95 ? 12.612 -8.994 14.634 1.00 56.66 95 LYS A N 1
ATOM 754 C CA . LYS A 1 95 ? 13.206 -9.454 13.363 1.00 56.66 95 LYS A CA 1
ATOM 755 C C . LYS A 1 95 ? 13.834 -10.850 13.461 1.00 56.66 95 LYS A C 1
ATOM 757 O O . LYS A 1 95 ? 14.063 -11.476 12.434 1.00 56.66 95 LYS A O 1
ATOM 762 N N . ARG A 1 96 ? 14.161 -11.308 14.674 1.00 66.81 96 ARG A N 1
ATOM 763 C CA . ARG A 1 96 ? 14.812 -12.595 14.951 1.00 66.81 96 ARG A CA 1
ATOM 764 C C . ARG A 1 96 ? 13.851 -13.493 15.723 1.00 66.81 96 ARG A C 1
ATOM 766 O O . ARG A 1 96 ? 13.169 -13.007 16.618 1.00 66.81 96 ARG A O 1
ATOM 773 N N . MET A 1 97 ? 13.854 -14.785 15.400 1.00 58.16 97 MET A N 1
ATOM 774 C CA . MET A 1 97 ? 12.921 -15.787 15.933 1.00 58.16 97 MET A CA 1
ATOM 775 C C . MET A 1 97 ? 12.910 -15.877 17.470 1.00 58.16 97 MET A C 1
ATOM 777 O O . MET A 1 97 ? 11.860 -16.116 18.048 1.00 58.16 97 MET A O 1
ATOM 781 N N . TYR A 1 98 ? 14.048 -15.617 18.121 1.00 70.12 98 TYR A N 1
ATOM 782 C CA . TYR A 1 98 ? 14.216 -15.719 19.579 1.00 70.12 98 TYR A CA 1
ATOM 783 C C . TYR A 1 98 ? 14.304 -14.370 20.304 1.00 70.12 98 TYR A C 1
ATOM 785 O O . TYR A 1 98 ? 14.581 -14.327 21.500 1.00 70.12 98 TYR A O 1
ATOM 793 N N . ALA A 1 99 ? 14.144 -13.252 19.593 1.00 69.94 99 ALA A N 1
ATOM 794 C CA . ALA A 1 99 ? 14.183 -11.949 20.244 1.00 69.94 99 ALA A CA 1
ATOM 795 C C . ALA A 1 99 ? 12.847 -11.668 20.943 1.00 69.94 99 ALA A C 1
ATOM 797 O O . ALA A 1 99 ? 11.789 -12.048 20.447 1.00 69.94 99 ALA A O 1
ATOM 798 N N . GLN A 1 100 ? 12.904 -10.987 22.086 1.00 72.56 100 GLN A N 1
ATOM 799 C CA . GLN A 1 100 ? 11.705 -10.531 22.782 1.00 72.56 100 GLN A CA 1
ATOM 800 C C . GLN A 1 100 ? 11.023 -9.402 21.989 1.00 72.56 100 GLN A C 1
ATOM 802 O O . GLN A 1 100 ? 11.709 -8.641 21.291 1.00 72.56 100 GLN A O 1
ATOM 807 N N . PRO A 1 101 ? 9.688 -9.267 22.073 1.00 74.56 101 PRO A N 1
ATOM 808 C CA . PRO A 1 101 ? 8.986 -8.108 21.538 1.00 74.56 101 PRO A CA 1
ATOM 809 C C . PRO A 1 101 ? 9.557 -6.825 22.142 1.00 74.56 101 PRO A C 1
ATOM 811 O O . PRO A 1 101 ? 9.757 -6.731 23.351 1.00 74.56 101 PRO A O 1
ATOM 814 N N . VAL A 1 102 ? 9.822 -5.829 21.299 1.00 75.94 102 VAL A N 1
ATOM 815 C CA . VAL A 1 102 ? 10.383 -4.551 21.749 1.00 75.94 102 VAL A CA 1
ATOM 816 C C . VAL A 1 102 ? 9.285 -3.499 21.746 1.00 75.94 102 VAL A C 1
ATOM 818 O O . VAL A 1 102 ? 8.564 -3.339 20.751 1.00 75.94 102 VAL A O 1
ATOM 821 N N . SER A 1 103 ? 9.180 -2.771 22.857 1.00 81.69 103 SER A N 1
ATOM 822 C CA . SER A 1 103 ? 8.301 -1.612 22.973 1.00 81.69 103 SER A CA 1
ATOM 823 C C . SER A 1 103 ? 8.631 -0.578 21.892 1.00 81.69 103 SER A C 1
ATOM 825 O O . SER A 1 103 ? 9.805 -0.305 21.627 1.00 81.69 103 SER A O 1
ATOM 827 N N . PRO A 1 104 ? 7.622 0.025 21.247 1.00 85.62 104 PRO A N 1
ATOM 828 C CA . PRO A 1 104 ? 7.855 0.978 20.174 1.00 85.62 104 PRO A CA 1
ATOM 829 C C . PRO A 1 104 ? 8.535 2.241 20.715 1.00 85.62 104 PRO A C 1
ATOM 831 O O . PRO A 1 104 ? 8.074 2.838 21.694 1.00 85.62 104 PRO A O 1
ATOM 834 N N . ASN A 1 105 ? 9.605 2.668 20.042 1.00 88.19 105 ASN A N 1
ATOM 835 C CA . ASN A 1 105 ? 10.256 3.953 20.297 1.00 88.19 105 ASN A CA 1
ATOM 836 C C . ASN A 1 105 ? 9.382 5.132 19.827 1.00 88.19 105 ASN A C 1
ATOM 838 O O . ASN A 1 105 ? 8.377 4.9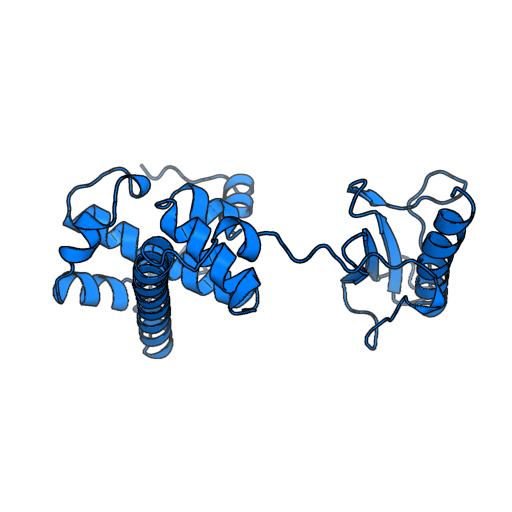44 19.135 1.00 88.19 105 ASN A O 1
ATOM 842 N N . SER A 1 106 ? 9.776 6.360 20.175 1.00 88.81 106 SER A N 1
ATOM 843 C CA . SER A 1 106 ? 9.040 7.583 19.817 1.00 88.81 106 SER A CA 1
ATOM 844 C C . SER A 1 106 ? 8.773 7.695 18.312 1.00 88.81 106 SER A C 1
ATOM 846 O O . SER A 1 106 ? 7.646 7.978 17.918 1.00 88.81 106 SER A O 1
ATOM 848 N N . THR A 1 107 ? 9.753 7.379 17.462 1.00 88.62 107 THR A N 1
ATOM 849 C CA . THR A 1 107 ? 9.602 7.390 15.997 1.00 88.62 107 THR A CA 1
ATOM 850 C C . THR A 1 107 ? 8.518 6.428 15.515 1.00 88.62 107 THR A C 1
ATOM 852 O O . THR A 1 107 ? 7.677 6.803 14.701 1.00 88.62 107 THR A O 1
ATOM 855 N N . THR A 1 108 ? 8.495 5.200 16.040 1.00 86.81 108 THR A N 1
ATOM 856 C CA . THR A 1 108 ? 7.485 4.191 15.682 1.00 86.81 108 THR A CA 1
ATOM 857 C C . THR A 1 108 ? 6.097 4.629 16.139 1.00 86.81 108 THR A C 1
ATOM 859 O O . THR A 1 108 ? 5.135 4.527 15.379 1.00 86.81 108 THR A O 1
ATOM 862 N N . ARG A 1 109 ? 5.995 5.175 17.358 1.00 88.81 109 ARG A N 1
ATOM 863 C CA . ARG A 1 109 ? 4.744 5.731 17.894 1.00 88.81 109 ARG A CA 1
ATOM 864 C C . ARG A 1 109 ? 4.221 6.873 17.021 1.00 88.81 109 ARG A C 1
ATOM 866 O O . ARG A 1 109 ? 3.039 6.893 16.685 1.00 88.81 109 ARG A O 1
ATOM 873 N N . SER A 1 110 ? 5.096 7.785 16.602 1.00 90.69 110 SER A N 1
ATOM 874 C CA . SER A 1 110 ? 4.746 8.885 15.699 1.00 90.69 110 SER A CA 1
ATOM 875 C C . SER A 1 110 ? 4.319 8.385 14.319 1.00 90.69 110 SER A C 1
ATOM 877 O O . SER A 1 110 ? 3.283 8.816 13.822 1.00 90.69 110 SER A O 1
ATOM 879 N N . SER A 1 111 ? 5.044 7.427 13.729 1.00 89.38 111 SER A N 1
ATOM 880 C CA . SER A 1 111 ? 4.671 6.810 12.444 1.00 89.38 111 SER A CA 1
ATOM 881 C C . SER A 1 111 ? 3.270 6.184 12.498 1.00 89.38 111 SER A C 1
ATOM 883 O O . SER A 1 111 ? 2.4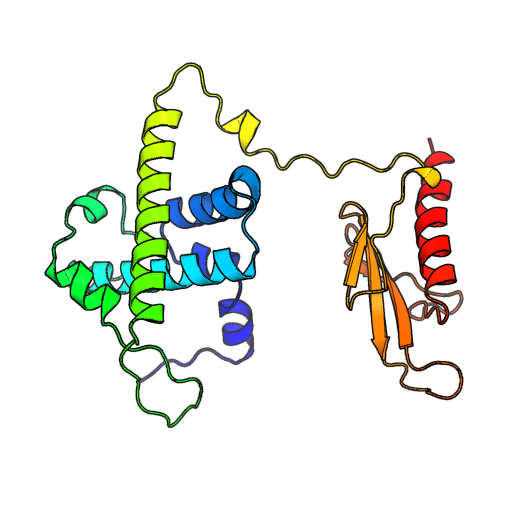50 6.398 11.600 1.00 89.38 111 SER A O 1
ATOM 885 N N . ARG A 1 112 ? 2.944 5.494 13.597 1.00 92.12 112 ARG A N 1
ATOM 886 C CA . ARG A 1 112 ? 1.610 4.922 13.836 1.00 92.12 112 ARG A CA 1
ATOM 887 C C . ARG A 1 112 ? 0.514 5.981 13.911 1.00 92.12 112 ARG A C 1
ATOM 889 O O . ARG A 1 112 ? -0.517 5.820 13.256 1.00 92.12 112 ARG A O 1
ATOM 896 N N . LYS A 1 113 ? 0.737 7.063 14.663 1.00 92.62 113 LYS A N 1
ATOM 897 C CA . LYS A 1 113 ? -0.213 8.185 14.757 1.00 92.62 113 LYS A CA 1
ATOM 898 C C . LYS A 1 113 ? -0.435 8.852 13.399 1.00 92.62 113 LYS A C 1
ATOM 900 O O . LYS A 1 113 ? -1.577 9.056 13.013 1.00 92.62 113 LYS A O 1
ATOM 905 N N . ILE A 1 114 ? 0.640 9.122 12.657 1.00 92.50 114 ILE A N 1
ATOM 906 C CA . ILE A 1 114 ? 0.577 9.739 11.323 1.00 92.50 114 ILE A CA 1
ATOM 907 C C . ILE A 1 114 ? -0.183 8.844 10.339 1.00 92.50 114 ILE A C 1
ATOM 909 O O . ILE A 1 114 ? -1.042 9.326 9.610 1.00 92.50 114 ILE A O 1
ATOM 913 N N . SER A 1 115 ? 0.098 7.537 10.344 1.00 93.25 115 SER A N 1
ATOM 914 C CA . SER A 1 115 ? -0.584 6.575 9.467 1.00 93.25 115 SER A CA 1
ATOM 915 C C . SER A 1 115 ? -2.089 6.534 9.738 1.00 93.25 115 SER A C 1
ATOM 917 O O . SER A 1 115 ? -2.882 6.522 8.800 1.00 93.25 115 SER A O 1
ATOM 919 N N . LEU A 1 116 ? -2.478 6.545 11.019 1.00 93.44 116 LEU A N 1
ATOM 920 C CA . LEU A 1 116 ? -3.882 6.571 11.420 1.00 93.44 116 LEU A CA 1
ATOM 921 C C . LEU A 1 116 ? -4.544 7.901 11.040 1.00 93.44 116 LEU A C 1
ATOM 923 O O . LEU A 1 116 ? -5.635 7.898 10.483 1.00 93.44 116 LEU A O 1
ATOM 927 N N . TRP A 1 117 ? -3.863 9.025 11.273 1.00 91.69 117 TRP A N 1
ATOM 928 C CA . TRP A 1 117 ? -4.362 10.346 10.902 1.00 91.69 117 TRP A CA 1
ATOM 929 C C . TRP A 1 117 ? -4.617 10.463 9.394 1.00 91.69 117 TRP A C 1
ATOM 931 O O . TRP A 1 117 ? -5.712 10.853 9.007 1.00 91.69 117 TRP A O 1
ATOM 941 N N . PHE A 1 118 ? -3.675 10.035 8.544 1.00 91.44 118 PHE A N 1
ATOM 942 C CA . PHE A 1 118 ? -3.874 10.041 7.089 1.00 91.44 118 PHE A CA 1
ATOM 943 C C . PHE A 1 118 ? -5.039 9.167 6.638 1.00 91.44 118 PHE A C 1
ATOM 945 O O . PHE A 1 118 ? -5.749 9.521 5.698 1.00 91.44 118 PHE A O 1
ATOM 952 N N . TYR A 1 119 ? -5.238 8.026 7.294 1.00 93.44 119 TYR A N 1
ATOM 953 C CA . TYR A 1 119 ? -6.363 7.162 6.979 1.00 93.44 119 TYR A CA 1
ATOM 954 C C . TYR A 1 119 ? -7.700 7.824 7.331 1.00 93.44 119 TYR A C 1
ATOM 956 O O . TYR A 1 119 ? -8.613 7.828 6.511 1.00 93.44 119 TYR A O 1
ATOM 964 N N . TYR A 1 120 ? -7.807 8.445 8.507 1.00 90.25 120 TYR A N 1
ATOM 965 C CA . TYR A 1 120 ? -9.016 9.173 8.903 1.00 90.25 120 TYR A CA 1
ATOM 966 C C . TYR A 1 120 ? -9.274 10.398 8.020 1.00 90.25 120 TYR A C 1
ATOM 968 O O . TYR A 1 120 ? -10.414 10.618 7.617 1.00 90.25 120 TYR A O 1
ATOM 976 N N . ASP A 1 121 ? -8.228 11.149 7.672 1.00 88.88 121 ASP A N 1
ATOM 977 C CA . ASP A 1 121 ? -8.312 12.273 6.734 1.00 88.88 121 ASP A CA 1
ATOM 978 C C . ASP A 1 121 ? -8.864 11.818 5.374 1.00 88.88 121 ASP A C 1
ATOM 980 O O . ASP A 1 121 ? -9.815 12.397 4.849 1.00 88.88 121 ASP A O 1
ATOM 984 N N . TYR A 1 122 ? -8.371 10.685 4.863 1.00 90.62 122 TYR A N 1
ATOM 985 C CA . TYR A 1 122 ? -8.914 10.055 3.662 1.00 90.62 122 TYR A CA 1
ATOM 986 C C . TYR A 1 122 ? -10.389 9.652 3.803 1.00 90.62 122 TYR A C 1
ATOM 988 O O . TYR A 1 122 ? -11.170 9.891 2.885 1.00 90.62 122 TYR A O 1
ATOM 996 N N . LEU A 1 123 ? -10.800 9.053 4.925 1.00 89.25 123 LEU A N 1
ATOM 997 C CA . LEU A 1 123 ? -12.201 8.664 5.133 1.00 89.25 123 LEU A CA 1
ATOM 998 C C . LEU A 1 123 ? -13.135 9.882 5.160 1.00 89.25 123 LEU A C 1
ATOM 1000 O O . LEU A 1 123 ? -14.234 9.831 4.602 1.00 89.25 123 LEU A O 1
ATOM 1004 N N . VAL A 1 124 ? -12.695 10.983 5.778 1.00 85.69 124 VAL A N 1
ATOM 1005 C CA . VAL A 1 124 ? -13.426 12.257 5.775 1.00 85.69 124 VAL A CA 1
ATOM 1006 C C . VAL A 1 124 ? -13.505 12.816 4.357 1.00 85.69 124 VAL A C 1
ATOM 1008 O O . VAL A 1 124 ? -14.602 13.136 3.898 1.00 85.69 124 VAL A O 1
ATOM 1011 N N . PHE A 1 125 ? -12.381 12.862 3.638 1.00 83.12 125 PHE A N 1
ATOM 1012 C CA . PHE A 1 125 ? -12.328 13.299 2.244 1.00 83.12 125 PHE A CA 1
ATOM 1013 C C . PHE A 1 125 ? -13.262 12.473 1.351 1.00 83.12 125 PHE A C 1
ATOM 1015 O O . PHE A 1 125 ? -14.112 13.047 0.675 1.00 83.12 125 PHE A O 1
ATOM 1022 N N . LYS A 1 126 ? -13.181 11.137 1.406 1.00 81.50 126 LYS A N 1
ATOM 1023 C CA . LYS A 1 126 ? -14.045 10.225 0.640 1.00 81.50 126 LYS A CA 1
ATOM 1024 C C . LYS A 1 126 ? -15.519 10.508 0.923 1.00 81.50 126 LYS A C 1
ATOM 1026 O O . LYS A 1 126 ? -16.288 10.689 -0.013 1.00 81.50 126 LYS A O 1
ATOM 1031 N N . ARG A 1 127 ? -15.906 10.648 2.197 1.00 78.50 127 ARG A N 1
ATOM 1032 C CA . ARG A 1 127 ? -17.296 10.941 2.587 1.00 78.50 127 ARG A CA 1
ATOM 1033 C C . ARG A 1 127 ? -17.783 12.307 2.092 1.00 78.50 127 ARG A C 1
ATOM 1035 O O . ARG A 1 127 ? -18.960 12.441 1.765 1.00 78.50 127 ARG A O 1
ATOM 1042 N N . LEU A 1 128 ? -16.916 13.320 2.080 1.00 68.88 128 LEU A N 1
ATOM 1043 C CA . LEU A 1 128 ? -17.236 14.652 1.555 1.00 68.88 128 LEU A CA 1
ATOM 1044 C C . LEU A 1 128 ? -17.367 14.638 0.028 1.00 68.88 128 LEU A C 1
ATOM 1046 O O . LEU A 1 128 ? -18.258 15.285 -0.516 1.00 68.88 128 LEU A O 1
ATOM 1050 N N . VAL A 1 129 ? -16.506 13.878 -0.649 1.00 65.62 129 VAL A N 1
ATOM 1051 C CA . VAL A 1 129 ? -16.462 13.759 -2.109 1.00 65.62 129 VAL A CA 1
ATOM 1052 C C . VAL A 1 129 ? -17.607 12.910 -2.658 1.00 65.62 129 VAL A C 1
ATOM 1054 O O . VAL A 1 129 ? -18.271 13.348 -3.588 1.00 65.62 129 VAL A O 1
ATOM 1057 N N . GLU A 1 130 ? -17.907 11.753 -2.064 1.00 66.81 130 GLU A N 1
ATOM 1058 C CA . GLU A 1 130 ? -19.032 10.891 -2.477 1.00 66.81 130 GLU A CA 1
ATOM 1059 C C . GLU A 1 130 ? -20.388 11.598 -2.363 1.00 66.81 130 GLU A C 1
ATOM 1061 O O . GLU A 1 130 ? -21.325 11.289 -3.093 1.00 66.81 130 GLU A O 1
ATOM 1066 N N . LYS A 1 131 ? -20.500 12.562 -1.447 1.00 63.09 131 LYS A N 1
ATOM 1067 C CA . LYS A 1 131 ? -21.706 13.378 -1.269 1.00 63.09 131 LYS A CA 1
ATOM 1068 C C . LYS A 1 131 ? -21.731 14.626 -2.148 1.00 63.09 131 LYS A C 1
ATOM 1070 O O . LYS A 1 131 ? -22.709 15.370 -2.098 1.00 63.09 131 LYS A O 1
ATOM 1075 N N . ASN A 1 132 ? -20.675 14.884 -2.918 1.00 54.91 132 ASN A N 1
ATOM 1076 C CA . ASN A 1 132 ? -20.587 16.055 -3.771 1.00 54.91 132 ASN A CA 1
ATOM 1077 C C . ASN A 1 132 ? -21.149 15.728 -5.168 1.00 54.91 132 ASN A C 1
ATOM 1079 O O . ASN A 1 132 ? -20.523 14.972 -5.910 1.00 54.91 132 ASN A O 1
ATOM 1083 N N . PRO A 1 133 ? -22.282 16.329 -5.576 1.00 57.31 133 PRO A N 1
ATOM 1084 C CA . PRO A 1 133 ? -22.915 16.045 -6.867 1.00 57.31 133 PRO A CA 1
ATOM 1085 C C . PRO A 1 133 ? -22.071 16.478 -8.078 1.00 57.31 133 PRO A C 1
ATOM 1087 O O . PRO A 1 133 ? -22.385 16.116 -9.208 1.00 57.31 133 PRO A O 1
ATOM 1090 N N . VAL A 1 134 ? -21.007 17.258 -7.862 1.00 60.38 134 VAL A N 1
ATOM 1091 C CA . VAL A 1 134 ? -20.089 17.734 -8.907 1.00 60.38 134 VAL A CA 1
ATOM 1092 C C . VAL A 1 134 ? -18.926 16.756 -9.130 1.00 60.38 134 VAL A C 1
ATOM 1094 O O . VAL A 1 134 ? -18.240 16.831 -10.150 1.00 60.38 134 VAL A O 1
ATOM 1097 N N . TYR A 1 135 ? -18.676 15.838 -8.192 1.00 49.62 135 TYR A N 1
ATOM 1098 C CA . TYR A 1 135 ? -17.446 15.053 -8.148 1.00 49.62 135 TYR A CA 1
ATOM 1099 C C . TYR A 1 135 ? -17.671 13.612 -8.626 1.00 49.62 135 TYR A C 1
ATOM 1101 O O . TYR A 1 135 ? -18.263 12.787 -7.939 1.00 49.62 135 TYR A O 1
ATOM 1109 N N . ASP A 1 136 ? -17.175 13.298 -9.823 1.00 57.75 136 ASP A N 1
ATOM 1110 C CA . ASP A 1 136 ? -17.304 11.974 -10.439 1.00 57.75 136 ASP A CA 1
ATOM 1111 C C . ASP A 1 136 ? -16.096 11.084 -10.083 1.00 57.75 136 ASP A C 1
ATOM 1113 O O . ASP A 1 136 ? -15.029 11.146 -10.708 1.00 57.75 136 ASP A O 1
ATOM 1117 N N . TRP A 1 137 ? -16.266 10.261 -9.044 1.00 51.75 137 TRP A N 1
ATOM 1118 C CA . TRP A 1 137 ? -15.228 9.376 -8.497 1.00 51.75 137 TRP A CA 1
ATOM 1119 C C . TRP A 1 137 ? -14.702 8.345 -9.512 1.00 51.75 137 TRP A C 1
ATOM 1121 O O . TRP A 1 137 ? -13.525 7.964 -9.466 1.00 51.75 137 TRP A O 1
ATOM 1131 N N . GLU A 1 138 ? -15.533 7.920 -10.471 1.00 56.09 138 GLU A N 1
ATOM 1132 C CA . GLU A 1 138 ? -15.149 6.948 -11.503 1.00 56.09 138 GLU A CA 1
ATOM 1133 C C . GLU A 1 138 ? -14.205 7.544 -12.557 1.00 56.09 138 GLU A C 1
ATOM 1135 O O . GLU A 1 138 ? -13.455 6.815 -13.220 1.00 56.09 138 GLU A O 1
ATOM 1140 N N . LYS A 1 139 ? -14.214 8.873 -12.722 1.00 55.62 139 LYS A N 1
ATOM 1141 C CA . LYS A 1 139 ? -13.325 9.571 -13.661 1.00 55.62 139 LYS A CA 1
ATOM 1142 C C . LYS A 1 139 ? -11.931 9.825 -13.090 1.00 55.62 139 LYS A C 1
ATOM 1144 O O . LYS A 1 139 ? -10.980 9.824 -13.871 1.00 55.62 139 LYS A O 1
ATOM 1149 N N . MET A 1 140 ? -11.792 9.998 -11.773 1.00 51.59 140 MET A N 1
ATOM 1150 C CA . MET A 1 140 ? -10.491 10.237 -11.126 1.00 51.59 140 MET A CA 1
ATOM 1151 C C . MET A 1 140 ? -9.673 8.960 -10.911 1.00 51.59 140 MET A C 1
ATOM 1153 O O . MET A 1 140 ? -8.500 8.929 -11.263 1.00 51.59 140 MET A O 1
ATOM 1157 N N . ASN A 1 141 ? -10.296 7.870 -10.449 1.00 46.12 141 ASN A N 1
ATOM 1158 C CA . ASN A 1 141 ? -9.582 6.619 -10.140 1.00 46.12 141 ASN A CA 1
ATOM 1159 C C . ASN A 1 141 ? -9.165 5.794 -11.360 1.00 46.12 141 ASN A C 1
ATOM 1161 O O . ASN A 1 141 ? -8.631 4.691 -11.210 1.00 46.12 141 ASN A O 1
ATOM 1165 N N . LYS A 1 142 ? -9.401 6.284 -12.581 1.00 48.31 142 LYS A N 1
ATOM 1166 C CA . LYS A 1 142 ? -8.824 5.634 -13.753 1.00 48.31 142 LYS A CA 1
ATOM 1167 C C . LYS A 1 142 ? -7.325 5.903 -13.708 1.00 48.31 142 LYS A C 1
ATOM 1169 O O . LYS A 1 142 ? -6.941 7.066 -13.848 1.00 48.31 142 LYS A O 1
ATOM 1174 N N . PRO A 1 143 ? -6.474 4.869 -13.548 1.00 47.38 143 PRO A N 1
ATOM 1175 C CA . PRO A 1 143 ? -5.036 5.068 -13.597 1.00 47.38 143 PRO A CA 1
ATOM 1176 C C . PRO A 1 143 ? -4.737 5.861 -14.863 1.00 47.38 143 PRO A C 1
ATOM 1178 O O . PRO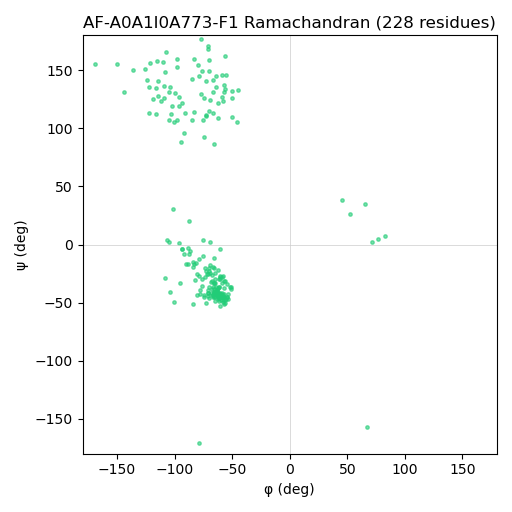 A 1 143 ? -5.202 5.481 -15.947 1.00 47.38 143 PRO A O 1
ATOM 1181 N N . LYS A 1 144 ? -4.034 6.997 -14.722 1.00 50.81 144 LYS A N 1
ATOM 1182 C CA . LYS A 1 144 ? -3.569 7.767 -15.879 1.00 50.81 144 LYS A CA 1
ATOM 1183 C C . LYS A 1 144 ? -2.875 6.758 -16.770 1.00 50.81 144 LYS A C 1
ATOM 1185 O O . LYS A 1 144 ? -1.845 6.211 -16.378 1.00 50.81 144 LYS A O 1
ATOM 1190 N N . LYS A 1 145 ? -3.500 6.446 -17.913 1.00 51.56 145 LYS A N 1
ATOM 1191 C CA . LYS A 1 145 ? -2.966 5.439 -18.824 1.00 51.56 145 LYS A CA 1
ATOM 1192 C C . LYS A 1 145 ? -1.497 5.795 -19.043 1.00 51.56 145 LYS A C 1
ATOM 1194 O O . LYS A 1 145 ? -1.234 6.984 -19.278 1.00 51.56 145 LYS A O 1
ATOM 1199 N N . PRO A 1 146 ? -0.564 4.831 -18.928 1.00 54.69 146 PRO A N 1
ATOM 1200 C CA . PRO A 1 146 ? 0.825 5.086 -19.274 1.00 54.69 146 PRO A CA 1
ATOM 1201 C C . PRO A 1 146 ? 0.851 5.837 -20.609 1.00 54.69 146 PRO A C 1
ATOM 1203 O O . PRO A 1 146 ? 0.052 5.547 -21.513 1.00 54.69 146 PRO A O 1
ATOM 1206 N N . LYS A 1 147 ? 1.645 6.910 -20.658 1.00 57.06 147 LYS A N 1
ATOM 1207 C CA . LYS A 1 147 ? 1.722 7.824 -21.798 1.00 57.06 147 LYS A CA 1
ATOM 1208 C C . LYS A 1 147 ? 2.304 7.049 -22.972 1.00 57.06 147 LYS A C 1
ATOM 1210 O O . LYS A 1 147 ? 3.498 7.150 -23.230 1.00 57.06 147 LYS A O 1
ATOM 1215 N N . LYS A 1 148 ? 1.428 6.360 -23.713 1.00 64.88 148 LYS A N 1
ATOM 1216 C CA . LYS A 1 148 ? 1.790 5.468 -24.814 1.00 64.88 148 LYS A CA 1
ATOM 1217 C C . LYS A 1 148 ? 2.824 6.135 -25.708 1.00 64.88 148 LYS A C 1
ATOM 1219 O O . LYS A 1 148 ? 2.513 7.044 -26.486 1.00 64.88 148 LYS A O 1
ATOM 1224 N N . ILE A 1 149 ? 4.062 5.677 -25.576 1.00 68.94 149 ILE A N 1
ATOM 1225 C CA . ILE A 1 149 ? 5.167 6.179 -26.378 1.00 68.94 149 ILE A CA 1
ATOM 1226 C C . ILE A 1 149 ? 4.909 5.753 -27.827 1.00 68.94 149 ILE A C 1
ATOM 1228 O O . ILE A 1 149 ? 4.869 4.569 -28.154 1.00 68.94 149 ILE A O 1
ATOM 1232 N N . SER A 1 150 ? 4.652 6.746 -28.679 1.00 66.69 150 SER A N 1
ATOM 1233 C CA . SER A 1 150 ? 4.269 6.567 -30.087 1.00 66.69 150 SER A CA 1
ATOM 1234 C C . SER A 1 150 ? 5.461 6.488 -31.034 1.00 66.69 150 SER A C 1
ATOM 1236 O O . SER A 1 150 ? 5.285 6.060 -32.167 1.00 66.69 150 SER A O 1
ATOM 1238 N N . SER A 1 151 ? 6.648 6.907 -30.594 1.00 68.81 151 SER A N 1
ATOM 1239 C CA . SER A 1 151 ? 7.855 6.906 -31.415 1.00 68.81 151 SER A CA 1
ATOM 1240 C C . SER A 1 151 ? 9.120 6.706 -30.570 1.00 68.81 151 SER A C 1
ATOM 1242 O O . SER A 1 151 ? 9.120 7.044 -29.381 1.00 68.81 151 SER A O 1
ATOM 1244 N N . PRO A 1 152 ? 10.210 6.194 -31.167 1.00 71.44 152 PRO A N 1
ATOM 1245 C CA . PRO A 1 152 ? 11.485 5.952 -30.481 1.00 71.44 152 PRO A CA 1
ATOM 1246 C C . PRO A 1 152 ? 12.083 7.204 -29.830 1.00 71.44 152 PRO A C 1
ATOM 1248 O O . PRO A 1 152 ? 12.605 7.132 -28.719 1.00 71.44 152 PRO A O 1
ATOM 1251 N N . ASP A 1 153 ? 11.944 8.367 -30.472 1.00 72.69 153 ASP A N 1
ATOM 1252 C CA . ASP A 1 153 ? 12.513 9.643 -30.001 1.00 72.69 153 ASP A CA 1
ATOM 1253 C C . ASP A 1 153 ? 11.887 10.135 -28.691 1.00 72.69 153 ASP A C 1
ATOM 1255 O O . ASP A 1 153 ? 12.464 10.939 -27.959 1.00 72.69 153 ASP A O 1
ATOM 1259 N N . LYS A 1 154 ? 10.693 9.628 -28.366 1.00 74.25 154 LYS A N 1
ATOM 1260 C CA . LYS A 1 154 ? 9.984 9.936 -27.120 1.00 74.25 154 LYS A CA 1
ATOM 1261 C C . LYS A 1 154 ? 10.397 9.021 -25.961 1.00 74.25 154 LYS A C 1
ATOM 1263 O O . LYS A 1 154 ? 9.979 9.268 -24.829 1.00 74.25 154 LYS A O 1
ATOM 1268 N N . VAL A 1 155 ? 11.228 8.002 -26.204 1.00 76.50 155 VAL A N 1
ATOM 1269 C CA . VAL A 1 155 ? 11.788 7.136 -25.157 1.00 76.50 155 VAL A CA 1
ATOM 1270 C C . VAL A 1 155 ? 12.900 7.880 -24.418 1.00 76.50 155 VAL A C 1
ATOM 1272 O O . VAL A 1 155 ? 14.010 8.056 -24.925 1.00 76.50 155 VAL A O 1
ATOM 1275 N N . LYS A 1 156 ? 12.611 8.295 -23.182 1.00 75.94 156 LYS A N 1
ATOM 1276 C CA . LYS A 1 156 ? 13.587 8.922 -22.285 1.00 75.94 156 LYS A CA 1
ATOM 1277 C C . LYS A 1 156 ? 14.031 7.936 -21.212 1.00 75.94 156 LYS A C 1
ATOM 1279 O O . LYS A 1 156 ? 13.207 7.275 -20.589 1.00 75.94 156 LYS A O 1
ATOM 1284 N N . PHE A 1 157 ? 15.336 7.893 -20.969 1.00 76.12 157 PHE A N 1
ATOM 1285 C CA . PHE A 1 157 ? 15.934 7.171 -19.849 1.00 76.12 157 PHE A CA 1
ATOM 1286 C C . PHE A 1 157 ? 16.452 8.204 -18.852 1.00 76.12 157 PHE A C 1
ATOM 1288 O O . PHE A 1 157 ? 17.037 9.206 -19.261 1.00 76.12 157 PHE A O 1
ATOM 1295 N N . THR A 1 158 ? 16.219 7.987 -17.562 1.00 60.28 158 THR A N 1
ATOM 1296 C CA . THR A 1 158 ? 16.665 8.893 -16.501 1.00 60.28 158 THR A CA 1
ATOM 1297 C C . THR A 1 158 ? 17.936 8.349 -15.847 1.00 60.28 158 THR A C 1
ATOM 1299 O O . THR A 1 158 ? 17.874 7.406 -15.064 1.00 60.28 158 THR A O 1
ATOM 1302 N N . GLY A 1 159 ? 19.083 8.964 -16.157 1.00 61.53 159 GLY A N 1
ATOM 1303 C CA . GLY A 1 159 ? 20.373 8.677 -15.516 1.00 61.53 159 GLY A CA 1
ATOM 1304 C C . GLY A 1 159 ? 20.957 7.286 -15.800 1.00 61.53 159 GLY A C 1
ATOM 1305 O O . GLY A 1 159 ? 20.639 6.652 -16.812 1.00 61.53 159 GLY A O 1
ATOM 1306 N N . ASP A 1 160 ? 21.828 6.837 -14.893 1.00 60.97 160 ASP A N 1
ATOM 1307 C CA . ASP A 1 160 ? 22.507 5.540 -14.960 1.00 60.97 160 ASP A CA 1
ATOM 1308 C C . ASP A 1 160 ? 21.563 4.356 -14.710 1.00 60.97 160 ASP A C 1
ATOM 1310 O O . ASP A 1 160 ? 20.494 4.479 -14.102 1.00 60.97 160 ASP A O 1
ATOM 1314 N N . ALA A 1 161 ? 21.975 3.173 -15.173 1.00 58.56 161 ALA A N 1
ATOM 1315 C CA . ALA A 1 161 ? 21.195 1.948 -15.052 1.00 58.56 161 ALA A CA 1
ATOM 1316 C C . ALA A 1 161 ? 20.958 1.549 -13.584 1.00 58.56 161 ALA A C 1
ATOM 1318 O O . ALA A 1 161 ? 21.866 1.078 -12.889 1.00 58.56 161 ALA A O 1
ATOM 1319 N N . LYS A 1 162 ? 19.709 1.688 -13.127 1.00 69.19 162 LYS A N 1
ATOM 1320 C CA . LYS A 1 162 ? 19.210 1.071 -11.889 1.00 69.19 162 LYS A CA 1
ATOM 1321 C C . LYS A 1 162 ? 19.072 -0.444 -12.072 1.00 69.19 162 LYS A C 1
ATOM 1323 O O . LYS A 1 162 ? 19.092 -0.940 -13.193 1.00 69.19 162 LYS A O 1
ATOM 1328 N N . THR A 1 163 ? 18.867 -1.176 -10.974 1.00 79.19 163 THR A N 1
ATOM 1329 C CA . THR A 1 163 ? 18.608 -2.631 -10.995 1.00 79.19 163 THR A CA 1
ATOM 1330 C C . THR A 1 163 ? 17.464 -3.006 -11.946 1.00 79.19 163 THR A C 1
ATOM 1332 O O . THR A 1 163 ? 17.539 -4.016 -12.635 1.00 79.19 163 THR A O 1
ATOM 1335 N N . LYS A 1 164 ? 16.427 -2.163 -12.032 1.00 83.38 164 LYS A N 1
ATOM 1336 C CA . LYS A 1 164 ? 15.361 -2.246 -13.036 1.00 83.38 164 LYS A CA 1
ATOM 1337 C C . LYS A 1 164 ? 14.933 -0.839 -13.447 1.00 83.38 164 LYS A C 1
ATOM 1339 O O . LYS A 1 164 ? 14.634 -0.009 -12.585 1.00 83.38 164 LYS A O 1
ATOM 1344 N N . THR A 1 165 ? 14.854 -0.595 -14.749 1.00 82.31 165 THR A N 1
ATOM 1345 C CA . THR A 1 165 ? 14.325 0.642 -15.334 1.00 82.31 165 THR A CA 1
ATOM 1346 C C . THR A 1 165 ? 13.167 0.285 -16.256 1.00 82.31 165 THR A C 1
ATOM 1348 O O . THR A 1 165 ? 13.382 -0.350 -17.284 1.00 82.31 165 THR A O 1
ATOM 1351 N N . THR A 1 166 ? 11.943 0.682 -15.899 1.00 81.25 166 THR A N 1
ATOM 1352 C CA . THR A 1 166 ? 10.731 0.431 -16.700 1.00 81.25 166 THR A CA 1
ATOM 1353 C C . THR A 1 166 ? 10.338 1.666 -17.504 1.00 81.25 166 THR A C 1
ATOM 1355 O O . THR A 1 166 ? 10.227 2.761 -16.955 1.00 81.25 166 THR A O 1
ATOM 1358 N N . ILE A 1 167 ? 10.091 1.477 -18.798 1.00 83.50 167 ILE A N 1
ATOM 1359 C CA . ILE A 1 167 ? 9.711 2.508 -19.759 1.00 83.50 167 ILE A CA 1
ATOM 1360 C C . IL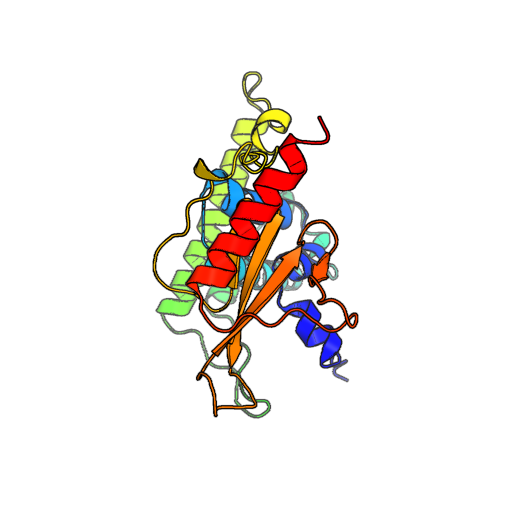E A 1 167 ? 8.207 2.394 -20.011 1.00 83.50 167 ILE A C 1
ATOM 1362 O O . ILE A 1 167 ? 7.750 1.412 -20.599 1.00 83.50 167 ILE A O 1
ATOM 1366 N N . ASP A 1 168 ? 7.454 3.402 -19.564 1.00 72.00 168 ASP A N 1
ATOM 1367 C CA . ASP A 1 168 ? 6.005 3.551 -19.794 1.00 72.00 168 ASP A CA 1
ATOM 1368 C C . ASP A 1 168 ? 5.165 2.314 -19.407 1.00 72.00 168 ASP A C 1
ATOM 1370 O O . ASP A 1 168 ? 4.111 2.042 -19.970 1.00 72.00 168 ASP A O 1
ATOM 1374 N N . GLY A 1 169 ? 5.667 1.510 -18.464 1.00 71.06 169 GLY A N 1
ATOM 1375 C CA . GLY A 1 169 ? 5.028 0.265 -18.026 1.00 71.06 169 GLY A CA 1
ATOM 1376 C C . GLY A 1 169 ? 5.070 -0.891 -19.034 1.00 71.06 169 GLY A C 1
ATOM 1377 O O . GLY A 1 169 ? 4.513 -1.939 -18.735 1.00 71.06 169 GLY A O 1
ATOM 1378 N N . LYS A 1 170 ? 5.706 -0.731 -20.205 1.00 80.75 170 LYS A N 1
ATOM 1379 C CA . LYS A 1 170 ? 5.699 -1.743 -21.275 1.00 80.75 170 LYS A CA 1
ATOM 1380 C C . LYS A 1 170 ? 6.968 -2.586 -21.324 1.00 80.75 170 LYS A C 1
ATOM 1382 O O . LYS A 1 170 ? 6.885 -3.805 -21.394 1.00 80.75 170 LYS A O 1
ATOM 1387 N N . TYR A 1 171 ? 8.133 -1.942 -21.308 1.00 85.44 171 TYR A N 1
ATOM 1388 C CA . TYR A 1 171 ? 9.420 -2.633 -21.394 1.00 85.44 171 TYR A CA 1
ATOM 1389 C C . TYR A 1 171 ? 10.302 -2.268 -20.212 1.00 85.44 171 TYR A C 1
ATOM 1391 O O . TYR A 1 171 ? 10.347 -1.103 -19.812 1.00 85.44 171 TYR A O 1
ATOM 1399 N N . SER A 1 172 ? 11.038 -3.241 -19.692 1.00 85.19 172 SER A N 1
ATOM 1400 C CA . SER A 1 172 ? 11.999 -3.034 -18.612 1.00 85.19 172 SER A CA 1
ATOM 1401 C C . SER A 1 172 ? 13.393 -3.471 -19.021 1.00 85.19 172 SER A C 1
ATOM 1403 O O . SER A 1 172 ? 13.554 -4.554 -19.568 1.00 85.19 172 SER A O 1
ATOM 1405 N N . ILE A 1 173 ? 14.390 -2.646 -18.699 1.00 89.50 173 ILE A N 1
ATOM 1406 C CA . ILE A 1 173 ? 15.803 -3.037 -18.699 1.00 89.50 173 ILE A CA 1
ATOM 1407 C C . ILE A 1 173 ? 16.147 -3.481 -17.278 1.00 89.50 173 ILE A C 1
ATOM 1409 O O . ILE A 1 173 ? 15.969 -2.707 -16.331 1.00 89.50 173 ILE A O 1
ATOM 1413 N N . ILE A 1 174 ? 16.609 -4.717 -17.128 1.00 86.69 174 ILE A N 1
ATOM 1414 C CA . ILE A 1 174 ? 16.978 -5.338 -15.856 1.00 86.69 174 ILE A CA 1
ATOM 1415 C C . ILE A 1 174 ? 18.490 -5.528 -15.859 1.00 86.69 174 ILE A C 1
ATOM 1417 O O . ILE A 1 174 ? 19.033 -6.138 -16.772 1.00 86.69 174 ILE A O 1
ATOM 1421 N N . LYS A 1 175 ? 19.163 -4.962 -14.857 1.00 89.38 175 LYS A N 1
ATOM 1422 C CA . LYS A 1 175 ? 20.616 -5.024 -14.695 1.00 89.38 175 LYS A CA 1
ATOM 1423 C C . LYS A 1 175 ? 20.967 -6.155 -13.739 1.00 89.38 175 LYS A C 1
ATOM 1425 O O . LYS A 1 175 ? 20.619 -6.084 -12.559 1.00 89.38 175 LYS A O 1
ATOM 1430 N N . GLU A 1 176 ? 21.723 -7.129 -14.223 1.00 87.12 176 GLU A N 1
ATOM 1431 C CA . GLU A 1 176 ? 22.189 -8.270 -13.439 1.00 87.12 176 GLU A CA 1
ATOM 1432 C C . GLU A 1 176 ? 23.714 -8.346 -13.437 1.00 87.12 176 GLU A C 1
ATOM 1434 O O . GLU A 1 176 ? 24.396 -7.774 -14.291 1.00 87.12 176 GLU A O 1
ATOM 1439 N N . ARG A 1 177 ? 24.274 -8.988 -12.409 1.00 83.62 177 ARG A N 1
ATOM 1440 C CA . ARG A 1 177 ? 25.721 -9.183 -12.313 1.00 83.62 177 ARG A CA 1
ATOM 1441 C C . ARG A 1 177 ? 26.105 -10.266 -13.310 1.00 83.62 177 ARG A C 1
ATOM 1443 O O . ARG A 1 177 ? 25.542 -11.351 -13.254 1.00 83.62 177 ARG A O 1
ATOM 1450 N N . ASN A 1 178 ? 27.059 -9.974 -14.186 1.00 80.75 178 ASN A N 1
ATOM 1451 C CA . ASN A 1 178 ? 27.513 -10.970 -15.143 1.00 80.75 178 ASN A CA 1
ATOM 1452 C C . ASN A 1 178 ? 28.275 -12.078 -14.399 1.00 80.75 178 ASN A C 1
ATOM 1454 O O . ASN A 1 178 ? 29.219 -11.800 -13.647 1.00 80.75 178 ASN A O 1
ATOM 1458 N N . SER A 1 179 ? 27.835 -13.320 -14.585 1.00 73.06 179 SER A N 1
ATOM 1459 C CA . SER A 1 179 ? 28.496 -14.510 -14.048 1.00 73.06 179 SER A CA 1
ATOM 1460 C C . SER A 1 179 ? 29.864 -14.722 -14.704 1.00 73.06 179 SER A C 1
ATOM 1462 O O . SER A 1 179 ? 30.818 -15.062 -14.007 1.00 73.06 179 SER A O 1
ATOM 1464 N N . ASN A 1 180 ? 29.978 -14.418 -16.005 1.00 68.12 180 ASN A N 1
ATOM 1465 C CA . ASN A 1 180 ? 31.224 -14.430 -16.772 1.00 68.12 180 ASN A CA 1
ATOM 1466 C C . ASN A 1 180 ? 31.829 -13.023 -16.803 1.00 68.12 180 ASN A C 1
ATOM 1468 O O . ASN A 1 180 ? 31.564 -12.208 -17.682 1.00 68.12 180 ASN A O 1
ATOM 1472 N N . ARG A 1 181 ? 32.647 -12.716 -15.793 1.00 64.88 181 ARG A N 1
ATOM 1473 C CA . ARG A 1 181 ? 33.240 -11.383 -15.577 1.00 64.88 181 ARG A CA 1
ATOM 1474 C C . ARG A 1 181 ? 34.294 -10.964 -16.609 1.00 64.88 181 ARG A C 1
ATOM 1476 O O . ARG A 1 181 ? 34.880 -9.899 -16.439 1.00 64.88 181 ARG A O 1
ATOM 1483 N N . GLU A 1 182 ? 34.559 -11.785 -17.618 1.00 61.72 182 GLU A N 1
ATOM 1484 C CA . GLU A 1 182 ? 35.625 -11.559 -18.599 1.00 61.72 182 GLU A CA 1
ATOM 1485 C C . GLU A 1 182 ? 35.343 -10.349 -19.501 1.00 61.72 182 GLU A C 1
ATOM 1487 O O . GLU A 1 182 ? 36.269 -9.625 -19.851 1.00 61.72 182 GLU A O 1
ATOM 1492 N N . GLU A 1 183 ? 34.070 -10.057 -19.792 1.00 62.00 183 GLU A N 1
ATOM 1493 C CA . GLU A 1 183 ? 33.689 -8.986 -20.728 1.00 62.00 183 GLU A CA 1
ATOM 1494 C C . GLU A 1 183 ? 33.074 -7.748 -20.044 1.00 62.00 183 GLU A C 1
ATOM 1496 O O . GLU A 1 183 ? 33.193 -6.629 -20.540 1.00 62.00 183 GLU A O 1
ATOM 1501 N N . SER A 1 184 ? 32.411 -7.908 -18.890 1.00 76.25 184 SER A N 1
ATOM 1502 C CA . SER A 1 184 ? 31.798 -6.807 -18.122 1.00 76.25 184 SER A CA 1
ATOM 1503 C C . SER A 1 184 ? 31.354 -7.265 -16.732 1.00 76.25 184 SER A C 1
ATOM 1505 O O . SER A 1 184 ? 31.025 -8.429 -16.524 1.00 76.25 184 SER A O 1
ATOM 1507 N N . MET A 1 185 ? 31.255 -6.338 -15.769 1.00 81.44 185 MET A N 1
ATOM 1508 C CA . MET A 1 185 ? 30.670 -6.626 -14.447 1.00 81.44 185 MET A CA 1
ATOM 1509 C C . MET A 1 185 ? 29.153 -6.858 -14.480 1.00 81.44 185 MET A C 1
ATOM 1511 O O . MET A 1 185 ? 28.606 -7.459 -13.549 1.00 81.44 185 MET A O 1
ATOM 1515 N N . PHE A 1 186 ? 28.463 -6.347 -15.501 1.00 85.38 186 PHE A N 1
ATOM 1516 C CA . PHE A 1 186 ? 27.006 -6.370 -15.589 1.00 85.38 186 PHE A CA 1
ATOM 1517 C C . PHE A 1 186 ? 26.524 -6.754 -16.982 1.00 85.38 186 PHE A C 1
ATOM 1519 O O . PHE A 1 186 ? 27.160 -6.423 -17.982 1.00 85.38 186 PHE A O 1
ATOM 1526 N N . VAL A 1 187 ? 25.358 -7.389 -17.003 1.00 89.44 187 VAL A N 1
ATOM 1527 C CA . VAL A 1 187 ? 24.587 -7.712 -18.198 1.00 89.44 187 VAL A CA 1
ATOM 1528 C C . VAL A 1 187 ? 23.173 -7.158 -18.045 1.00 89.44 187 VAL A C 1
ATOM 1530 O O . VAL A 1 187 ? 22.672 -6.974 -16.930 1.00 89.44 187 VAL A O 1
ATOM 1533 N N . TYR A 1 188 ? 22.551 -6.827 -19.168 1.00 89.19 188 TYR A N 1
ATOM 1534 C CA . TYR A 1 188 ? 21.234 -6.222 -19.227 1.00 89.19 188 TYR A CA 1
ATOM 1535 C C . TYR A 1 188 ? 20.270 -7.133 -19.976 1.00 89.19 188 TYR A C 1
ATOM 1537 O O . TYR A 1 188 ? 20.497 -7.483 -21.132 1.00 89.19 188 TYR A O 1
ATOM 1545 N N . HIS A 1 189 ? 19.160 -7.455 -19.322 1.00 89.12 189 HIS A N 1
ATOM 1546 C CA . HIS A 1 189 ? 18.064 -8.225 -19.895 1.00 89.12 189 HIS A CA 1
ATOM 1547 C C . HIS A 1 189 ? 16.864 -7.324 -20.141 1.00 89.12 189 HIS A C 1
ATOM 1549 O O . HIS A 1 189 ? 16.619 -6.369 -19.396 1.00 89.12 189 HIS A O 1
ATOM 1555 N N . ILE A 1 190 ? 16.090 -7.635 -21.177 1.00 90.19 190 ILE A N 1
ATOM 1556 C CA . ILE A 1 190 ? 14.918 -6.845 -21.544 1.00 90.19 190 ILE A CA 1
ATOM 1557 C C . ILE A 1 190 ? 13.671 -7.693 -21.347 1.00 90.19 190 ILE A C 1
ATOM 1559 O O . ILE A 1 190 ? 13.585 -8.812 -21.851 1.00 90.19 190 ILE A O 1
ATOM 1563 N N . ARG A 1 191 ? 12.697 -7.150 -20.615 1.00 87.06 191 ARG A N 1
ATOM 1564 C CA . ARG A 1 191 ? 11.414 -7.802 -20.333 1.00 87.06 191 ARG A CA 1
ATOM 1565 C C . ARG A 1 191 ? 10.262 -7.022 -20.952 1.00 87.06 191 ARG A C 1
ATOM 1567 O O . ARG A 1 191 ? 10.207 -5.799 -20.823 1.00 87.06 191 ARG A O 1
ATOM 1574 N N . ASP A 1 192 ? 9.344 -7.730 -21.602 1.00 83.75 192 ASP A N 1
ATOM 1575 C CA . ASP A 1 192 ? 8.021 -7.221 -21.963 1.00 83.75 192 ASP A CA 1
ATOM 1576 C C . ASP A 1 192 ? 7.096 -7.415 -20.757 1.00 83.75 192 ASP A C 1
ATOM 1578 O O . ASP A 1 192 ? 6.724 -8.532 -20.404 1.00 83.75 192 ASP A O 1
ATOM 1582 N N . GLU A 1 193 ? 6.761 -6.322 -20.080 1.00 79.81 193 GLU A N 1
ATOM 1583 C CA . GLU A 1 193 ? 5.935 -6.344 -18.870 1.00 79.81 193 GLU A CA 1
ATOM 1584 C C . GLU A 1 193 ? 4.458 -6.623 -19.192 1.00 79.81 193 GLU A C 1
ATOM 1586 O O . GLU A 1 193 ? 3.725 -7.082 -18.322 1.00 79.81 193 GLU A O 1
ATOM 1591 N N . VAL A 1 194 ? 4.022 -6.407 -20.441 1.00 76.94 194 VAL A N 1
ATOM 1592 C CA . VAL A 1 194 ? 2.651 -6.717 -20.882 1.00 76.94 194 VAL A CA 1
ATOM 1593 C C . VAL A 1 194 ? 2.501 -8.212 -21.143 1.00 76.94 194 VAL A C 1
ATOM 1595 O O . VAL A 1 194 ? 1.497 -8.806 -20.760 1.00 76.94 194 VAL A O 1
ATOM 1598 N N . LYS A 1 195 ? 3.501 -8.827 -21.786 1.00 78.12 195 LYS A N 1
ATOM 1599 C CA . LYS A 1 195 ? 3.527 -10.278 -22.040 1.00 78.12 195 LYS A CA 1
ATOM 1600 C C . LYS A 1 195 ? 4.054 -11.089 -20.856 1.00 78.12 195 LYS A C 1
ATOM 1602 O O . LYS A 1 195 ? 3.870 -12.299 -20.812 1.00 78.12 195 LYS A O 1
ATOM 1607 N N . GLY A 1 196 ? 4.733 -10.438 -19.916 1.00 78.12 196 GLY A N 1
ATOM 1608 C CA . GLY A 1 196 ? 5.338 -11.069 -18.749 1.00 78.12 196 GLY A CA 1
ATOM 1609 C C . GLY A 1 196 ? 6.640 -11.829 -19.029 1.00 78.12 196 GLY A C 1
ATOM 1610 O O . GLY A 1 196 ? 7.179 -12.409 -18.085 1.00 78.12 196 GLY A O 1
ATOM 1611 N N . SER A 1 197 ? 7.180 -11.791 -20.251 1.00 84.00 197 SER A N 1
ATOM 1612 C CA . SER A 1 197 ? 8.320 -12.604 -20.707 1.00 84.00 197 SER A CA 1
ATOM 1613 C C . SER A 1 197 ? 9.562 -11.776 -21.061 1.00 84.00 197 SER A C 1
ATOM 1615 O O . SER A 1 197 ? 9.472 -10.584 -21.365 1.00 84.00 197 SER A O 1
ATOM 1617 N N . TYR A 1 198 ? 10.733 -12.414 -21.036 1.00 88.69 198 TYR A N 1
ATOM 1618 C CA . TYR A 1 198 ? 11.981 -11.822 -21.522 1.00 88.69 198 TYR A CA 1
ATOM 1619 C C . TYR A 1 198 ? 12.077 -11.906 -23.046 1.00 88.69 198 TYR A C 1
ATOM 1621 O O . TYR A 1 198 ? 11.468 -12.778 -23.668 1.00 88.69 198 TYR A O 1
ATOM 1629 N N . PHE A 1 199 ? 12.833 -10.987 -23.642 1.00 88.94 199 PHE A N 1
ATOM 1630 C CA . PHE A 1 199 ? 13.269 -11.134 -25.025 1.00 88.94 199 PHE A CA 1
ATOM 1631 C C . PHE A 1 199 ? 14.347 -12.207 -25.100 1.00 88.94 199 PHE A C 1
ATOM 1633 O O . PHE A 1 199 ? 15.205 -12.281 -24.220 1.00 88.94 199 PHE A O 1
ATOM 1640 N N . THR A 1 200 ? 14.285 -13.014 -26.150 1.00 88.31 200 THR A N 1
ATOM 1641 C CA . THR A 1 200 ? 15.243 -14.081 -26.406 1.00 88.31 200 THR A CA 1
ATOM 1642 C C . THR A 1 200 ? 16.117 -13.756 -27.610 1.00 88.31 200 THR A C 1
ATOM 1644 O O . THR A 1 200 ? 15.734 -12.942 -28.456 1.00 88.31 200 THR A O 1
ATOM 1647 N N . ASP A 1 201 ? 17.292 -14.367 -27.662 1.00 83.94 201 ASP A N 1
ATOM 1648 C CA . ASP A 1 201 ? 18.176 -14.345 -28.821 1.00 83.94 201 ASP A CA 1
ATOM 1649 C C . ASP A 1 201 ? 17.720 -15.345 -29.906 1.00 83.94 201 ASP A C 1
ATOM 1651 O O . ASP A 1 201 ? 16.623 -15.911 -29.842 1.00 83.94 201 ASP A O 1
ATOM 1655 N N . GLU A 1 202 ? 18.558 -15.541 -30.925 1.00 82.44 202 GLU A N 1
ATOM 1656 C CA . GLU A 1 202 ? 18.298 -16.454 -32.047 1.00 82.44 202 GLU A CA 1
ATOM 1657 C C . GLU A 1 202 ? 18.274 -17.935 -31.632 1.00 82.44 202 GLU A C 1
ATOM 1659 O O . GLU A 1 202 ? 17.671 -18.753 -32.325 1.00 82.44 202 GLU A O 1
ATOM 1664 N N . ASN A 1 203 ? 18.858 -18.270 -30.478 1.00 79.94 203 ASN A N 1
ATOM 1665 C CA . ASN A 1 203 ? 18.902 -19.622 -29.923 1.00 79.94 203 ASN A CA 1
ATOM 1666 C C . ASN A 1 203 ? 17.742 -19.896 -28.949 1.00 79.94 203 ASN A C 1
ATOM 1668 O O . ASN A 1 203 ? 17.590 -21.016 -28.462 1.00 79.94 203 ASN A O 1
ATOM 1672 N N . GLY A 1 204 ? 16.908 -18.890 -28.667 1.00 80.06 204 GLY A N 1
ATOM 1673 C CA . GLY A 1 204 ? 15.813 -18.987 -27.702 1.00 80.06 204 GLY A CA 1
ATOM 1674 C C . GLY A 1 204 ? 16.243 -18.778 -26.247 1.00 80.06 204 GLY A C 1
ATOM 1675 O O . GLY A 1 204 ? 15.413 -18.929 -25.347 1.00 80.06 204 GLY A O 1
ATOM 1676 N N . GLU A 1 205 ? 17.496 -18.396 -26.000 1.00 84.06 205 GLU A N 1
ATOM 1677 C CA . GLU A 1 205 ? 17.992 -18.053 -24.667 1.00 84.06 205 GLU A CA 1
ATOM 1678 C C . GLU A 1 205 ? 17.658 -16.602 -24.319 1.00 84.06 205 GLU A C 1
ATOM 1680 O O . GLU A 1 205 ? 17.386 -15.783 -25.195 1.00 84.06 205 GLU A O 1
ATOM 1685 N N . ILE A 1 206 ? 17.650 -16.252 -23.028 1.00 87.12 206 ILE A N 1
ATOM 1686 C CA . ILE A 1 206 ? 17.360 -14.877 -22.603 1.00 87.12 206 ILE A CA 1
ATOM 1687 C C . ILE A 1 206 ? 18.427 -13.943 -23.173 1.00 87.12 206 ILE A C 1
ATOM 1689 O O . ILE A 1 206 ? 19.605 -14.058 -22.843 1.00 87.12 206 ILE A O 1
ATOM 1693 N N . LEU A 1 207 ? 17.987 -12.958 -23.957 1.00 89.50 207 LEU A N 1
ATOM 1694 C CA . LEU A 1 207 ? 18.871 -11.982 -24.571 1.00 89.50 207 LEU A CA 1
ATOM 1695 C C . LEU A 1 207 ? 19.665 -11.239 -23.489 1.00 89.50 207 LEU A C 1
ATOM 1697 O O . LEU A 1 207 ? 19.094 -10.620 -22.579 1.00 89.50 207 LEU A O 1
ATOM 1701 N N . ALA A 1 208 ? 20.986 -11.297 -23.615 1.00 88.81 208 ALA A N 1
ATOM 1702 C CA . ALA A 1 208 ? 21.939 -10.713 -22.689 1.00 88.81 208 ALA A CA 1
ATOM 1703 C C . ALA A 1 208 ? 22.732 -9.622 -23.422 1.00 88.81 208 ALA A C 1
ATOM 1705 O O . ALA A 1 208 ? 23.487 -9.904 -24.346 1.00 88.81 208 ALA A O 1
ATOM 1706 N N . ILE A 1 209 ? 22.535 -8.359 -23.038 1.00 88.25 209 ILE A N 1
ATOM 1707 C CA . ILE A 1 209 ? 23.199 -7.212 -23.672 1.00 88.25 209 ILE A CA 1
ATOM 1708 C C . ILE A 1 209 ? 24.222 -6.648 -22.695 1.00 88.25 209 ILE A C 1
ATOM 1710 O O . ILE A 1 209 ? 23.874 -6.334 -21.558 1.00 88.25 209 ILE A O 1
ATOM 1714 N N . ILE A 1 210 ? 25.480 -6.510 -23.109 1.00 86.19 210 ILE A N 1
ATOM 1715 C CA . ILE A 1 210 ? 26.557 -6.098 -22.201 1.00 86.19 210 ILE A CA 1
ATOM 1716 C C . ILE A 1 210 ? 26.619 -4.570 -22.050 1.00 86.19 210 ILE A C 1
ATOM 1718 O O . ILE A 1 210 ? 26.569 -4.080 -20.915 1.00 86.19 210 ILE A O 1
ATOM 1722 N N . PRO A 1 211 ? 26.664 -3.765 -23.125 1.00 88.19 211 PRO A N 1
ATOM 1723 C CA . PRO A 1 211 ? 26.679 -2.318 -22.974 1.00 88.19 211 PRO A CA 1
ATOM 1724 C C . PRO A 1 211 ? 25.280 -1.785 -22.654 1.00 88.19 211 PRO A C 1
ATOM 1726 O O . PRO A 1 211 ? 24.309 -2.030 -23.369 1.00 88.19 211 PRO A O 1
ATOM 1729 N N . TYR A 1 212 ? 25.162 -0.962 -21.607 1.00 85.44 212 TYR A N 1
ATOM 1730 C CA . TYR A 1 212 ? 23.875 -0.341 -21.259 1.00 85.44 212 TYR A CA 1
ATOM 1731 C C . TYR A 1 212 ? 23.311 0.512 -22.406 1.00 85.44 212 TYR A C 1
ATOM 1733 O O . TYR A 1 212 ? 22.097 0.599 -22.583 1.00 85.44 212 TYR A O 1
ATOM 1741 N N . MET A 1 213 ? 24.185 1.139 -23.197 1.00 87.19 213 MET A N 1
ATOM 1742 C CA . MET A 1 213 ? 23.777 1.938 -24.353 1.00 87.19 213 MET A CA 1
ATOM 1743 C C . MET A 1 213 ? 23.092 1.086 -25.424 1.00 87.19 213 MET A C 1
ATOM 1745 O O . MET A 1 213 ? 22.032 1.480 -25.906 1.00 87.19 213 MET A O 1
ATOM 1749 N N . GLU A 1 214 ? 23.600 -0.114 -25.696 1.00 88.00 214 GLU A N 1
ATOM 1750 C CA . GLU A 1 214 ? 22.967 -1.058 -26.622 1.00 88.00 214 GLU A CA 1
ATOM 1751 C C . GLU A 1 214 ? 21.617 -1.546 -26.089 1.00 88.00 214 GLU A C 1
ATOM 1753 O O . GLU A 1 214 ? 20.639 -1.606 -26.832 1.00 88.00 214 GLU A O 1
ATOM 1758 N N . ALA A 1 215 ? 21.501 -1.787 -24.778 1.00 88.25 215 ALA A N 1
ATOM 1759 C CA . ALA A 1 215 ? 20.221 -2.155 -24.172 1.00 88.25 215 ALA A CA 1
ATOM 1760 C C . ALA A 1 215 ? 19.174 -1.034 -24.327 1.00 88.25 215 ALA A C 1
ATOM 1762 O O . ALA A 1 215 ? 17.992 -1.292 -24.580 1.00 88.25 215 ALA A O 1
ATOM 1763 N N . ARG A 1 216 ? 19.598 0.234 -24.224 1.00 88.44 216 ARG A N 1
ATOM 1764 C CA . ARG A 1 216 ? 18.729 1.397 -24.465 1.00 88.44 216 ARG A CA 1
ATOM 1765 C C . ARG A 1 216 ? 18.301 1.496 -25.925 1.00 88.44 216 ARG A C 1
ATOM 1767 O O . ARG A 1 216 ? 17.132 1.787 -26.189 1.00 88.44 216 ARG A O 1
ATOM 1774 N N . GLU A 1 217 ? 19.221 1.282 -26.859 1.00 88.31 217 GLU A N 1
ATOM 1775 C CA . GLU A 1 217 ? 18.924 1.290 -28.294 1.00 88.31 217 GLU A CA 1
ATOM 1776 C C . GLU A 1 217 ? 17.993 0.149 -28.692 1.00 88.31 217 GLU A C 1
ATOM 1778 O O . GLU A 1 217 ? 17.018 0.383 -29.409 1.00 88.31 217 GLU A O 1
ATOM 1783 N N . PHE A 1 218 ? 18.201 -1.049 -28.145 1.00 89.25 218 PHE A N 1
ATOM 1784 C CA . PHE A 1 218 ? 17.299 -2.175 -28.348 1.00 89.25 218 PHE A CA 1
ATOM 1785 C C . PHE A 1 218 ? 15.872 -1.818 -27.925 1.00 89.25 218 PHE A C 1
ATOM 1787 O O . PHE A 1 218 ? 14.936 -1.957 -28.716 1.00 89.25 218 PHE A O 1
ATOM 1794 N N . VAL A 1 219 ? 15.692 -1.271 -26.714 1.00 86.75 219 VAL A N 1
ATOM 1795 C CA . VAL A 1 219 ? 14.367 -0.833 -26.244 1.00 86.75 219 VAL A CA 1
ATOM 1796 C C . VAL A 1 219 ? 13.774 0.239 -27.157 1.00 86.75 219 VAL A C 1
ATOM 1798 O O . VAL A 1 219 ? 12.592 0.153 -27.484 1.00 86.75 219 VAL A O 1
ATOM 1801 N N . LYS A 1 220 ? 14.558 1.226 -27.614 1.00 87.50 220 LYS A N 1
ATOM 1802 C CA . LYS A 1 220 ? 14.083 2.235 -28.581 1.00 87.50 220 LYS A CA 1
ATOM 1803 C C . LYS A 1 220 ? 13.587 1.590 -29.879 1.00 87.50 220 LYS A C 1
ATOM 1805 O O . LYS A 1 220 ? 12.503 1.934 -30.349 1.00 87.50 220 LYS A O 1
ATOM 1810 N N . ASN A 1 221 ? 14.322 0.614 -30.405 1.00 84.62 221 ASN A N 1
ATOM 1811 C CA . ASN A 1 221 ? 13.981 -0.090 -31.642 1.00 84.62 221 ASN A CA 1
ATOM 1812 C C . ASN A 1 221 ? 12.689 -0.916 -31.536 1.00 84.62 221 ASN A C 1
ATOM 1814 O O . ASN A 1 221 ? 11.946 -1.025 -32.517 1.00 84.62 221 ASN A O 1
ATOM 1818 N N . LEU A 1 222 ? 12.348 -1.428 -30.347 1.00 85.56 222 LEU A N 1
ATOM 1819 C CA . LEU A 1 222 ? 11.047 -2.071 -30.103 1.00 85.56 222 LEU A CA 1
ATOM 1820 C C . LEU A 1 222 ? 9.863 -1.107 -30.304 1.00 85.56 222 LEU A C 1
ATOM 1822 O O . LEU A 1 222 ? 8.773 -1.530 -30.705 1.00 85.56 222 LEU A O 1
ATOM 1826 N N . TYR A 1 223 ? 10.059 0.193 -30.063 1.00 77.81 223 TYR A N 1
ATOM 1827 C CA . TYR A 1 223 ? 9.051 1.213 -30.362 1.00 77.81 223 TYR A CA 1
ATOM 1828 C C . TYR A 1 223 ? 9.008 1.575 -31.855 1.00 77.81 223 TYR A C 1
ATOM 1830 O O . TYR A 1 223 ? 7.928 1.893 -32.344 1.00 77.81 223 TYR A O 1
ATOM 1838 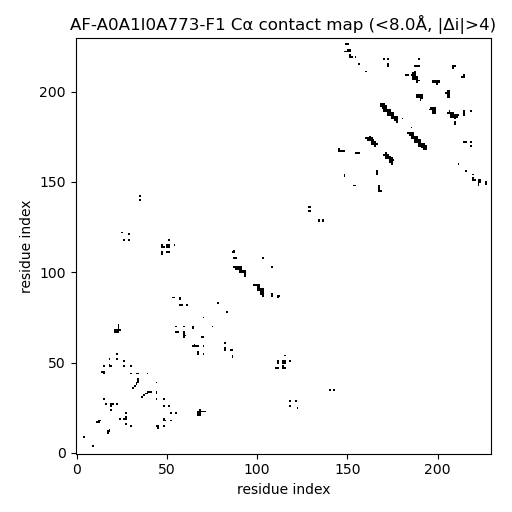N N . SER A 1 224 ? 10.116 1.436 -32.597 1.00 70.69 224 SER A N 1
ATOM 1839 C CA . SER A 1 224 ? 10.172 1.629 -34.061 1.00 70.69 224 SER A CA 1
ATOM 1840 C C . SER A 1 224 ? 9.442 0.529 -34.836 1.00 70.69 224 SER A C 1
ATOM 1842 O O . SER A 1 224 ? 8.827 0.780 -35.869 1.00 70.69 224 SER A O 1
ATOM 1844 N N . ARG A 1 225 ? 9.518 -0.722 -34.359 1.00 60.53 225 ARG A N 1
ATOM 1845 C CA . ARG A 1 225 ? 8.870 -1.872 -35.020 1.00 60.53 225 ARG A CA 1
ATOM 1846 C C . ARG A 1 225 ? 7.344 -1.855 -34.867 1.00 60.53 225 ARG A C 1
ATOM 1848 O O . ARG A 1 225 ? 6.640 -2.366 -35.726 1.00 60.53 225 ARG A O 1
ATOM 1855 N N . ASN A 1 226 ? 6.823 -1.214 -33.819 1.00 52.72 226 ASN A N 1
ATOM 1856 C CA . ASN A 1 226 ? 5.380 -1.093 -33.577 1.00 52.72 226 ASN A CA 1
ATOM 1857 C C . ASN A 1 226 ? 4.695 0.025 -34.387 1.00 52.72 226 ASN A C 1
ATOM 1859 O O . ASN A 1 226 ? 3.471 0.027 -34.482 1.00 52.72 226 ASN A O 1
ATOM 1863 N N . THR A 1 227 ? 5.444 0.970 -34.962 1.00 47.25 227 THR A N 1
ATOM 1864 C CA . THR A 1 227 ? 4.898 2.005 -35.857 1.00 47.25 227 THR A CA 1
ATOM 1865 C C . THR A 1 227 ? 4.745 1.539 -37.302 1.00 47.25 227 THR A C 1
ATOM 1867 O O . THR A 1 227 ? 3.967 2.146 -38.024 1.00 47.25 227 THR A O 1
ATOM 1870 N N . LYS A 1 228 ? 5.438 0.471 -37.724 1.00 42.22 228 LYS A N 1
ATOM 1871 C CA . LYS A 1 228 ? 5.342 -0.076 -39.092 1.00 42.22 228 LYS A CA 1
ATOM 1872 C C . LYS A 1 228 ? 4.173 -1.047 -39.312 1.00 42.22 228 LYS A C 1
ATOM 1874 O O . LYS A 1 228 ? 3.836 -1.307 -40.456 1.00 42.22 228 LYS A O 1
ATOM 1879 N N . ASN A 1 229 ? 3.553 -1.549 -38.244 1.00 40.09 229 ASN A N 1
ATOM 1880 C CA . ASN A 1 229 ? 2.384 -2.441 -38.312 1.00 40.09 229 ASN A CA 1
ATOM 1881 C C . ASN A 1 229 ? 1.066 -1.693 -38.038 1.00 40.09 229 ASN A C 1
ATOM 1883 O O . ASN A 1 229 ? 0.140 -2.256 -37.453 1.00 40.09 229 ASN A O 1
ATOM 1887 N N . LYS A 1 230 ? 1.011 -0.406 -38.387 1.00 36.81 230 LYS A N 1
ATOM 1888 C CA . LYS A 1 230 ? -0.180 0.435 -38.291 1.00 36.81 230 LYS A CA 1
ATOM 1889 C C . LYS A 1 230 ? -0.552 0.979 -39.654 1.00 36.81 230 LYS A C 1
ATOM 1891 O O . LYS A 1 230 ? 0.388 1.362 -40.380 1.00 36.81 230 LYS A O 1
#

Radius of gyration: 23.29 Å; Cα contacts (8 Å, |Δi|>4): 241; chains: 1; bounding box: 58×42×65 Å

Sequence (230 aa):
MGIYLSEEEAKISRTITNITSELPDTVADFAKYMEFENHKKLSYIYECVRNIRLFYQILASELGIDAIKAIGLVHLSNLTPEILDKYVSSPSKPKRMYAQPVSPNSTTRSSRKISLWFYYDYLVFKRLVEKNPVYDWEKMNKPKKPKKISSPDKVKFTGDAKTKTTIDGKYSIIKERNSNREESMFVYHIRDEVKGSYFTDENGEILAIIPYMEAREFVKNLYSRNTKNK

Secondary structure (DSSP, 8-state):
---PPPHHHHHHTTSHHHHHTTS-HHHHHHHHHHHHTS---HHHHHHHHHHHHHHHHHHHHHHT-S-GGG--GGGGGG--HHHHHHHHHPPBPPSSTTPPPBPPPHHHHHHHHHHHHHHHHHHHHHHHHHT-TT--HHHHSS--------SGGG----SS--SEEEETTTEEEEEEE-SSTTT-SEEEEEEETTTTEE-B-TTSSBP-B-SHHHHHHHHHHHHHHTTTT-

Solvent-accessible surface area (backbone atoms only — not comparable to full-atom values): 13531 Å² total; per-residue (Å²): 135,87,88,75,75,50,76,64,53,56,59,52,60,70,40,60,71,55,52,29,72,61,37,28,67,70,54,43,52,48,52,47,42,36,47,74,75,64,64,47,55,66,74,58,51,39,51,33,52,54,43,47,51,51,42,44,53,49,53,19,64,76,68,73,44,90,56,48,45,72,58,50,76,78,59,68,73,70,70,46,73,66,59,51,48,51,50,43,53,45,59,44,84,47,97,46,96,86,52,69,69,44,72,51,50,72,68,55,29,49,51,40,51,51,34,48,49,54,50,53,52,48,53,51,50,49,59,56,41,76,70,33,95,88,56,63,67,78,70,66,72,50,72,78,69,59,72,75,72,76,42,38,90,69,65,78,80,82,81,75,90,47,64,64,46,70,49,70,75,42,40,29,44,34,50,43,74,35,89,66,58,88,84,36,72,39,30,33,33,45,33,34,59,80,80,71,43,68,46,54,47,97,86,69,46,75,34,74,33,63,53,68,67,57,49,51,49,53,57,32,49,59,36,51,61,61,54,73,79,106